Protein AF-A0A7J6VLX6-F1 (afdb_monomer_lite)

Sequence (209 aa):
MAMATNPASSNHYNLGILDSISDSTIEGILESWIGFCTTTESLLKGEDNLSVRFDFVSYVHILWESRLSSLVQDHFLKTLEETFEKHLARIFWCHFDPQGDGLLPKWNTYHDKEDWGQDALSEALEKICLEKQYQDKCLLLLVNALQSYRESMPKDKHNSDAEMASLMCRYRSMVCSVIMTILPRHFSVALFWITNSFQSIPTFSTISD

Structure (mmCIF, N/CA/C/O backbone):
data_AF-A0A7J6VLX6-F1
#
_entry.id   AF-A0A7J6VLX6-F1
#
loop_
_atom_site.group_PDB
_atom_site.id
_atom_site.type_symbol
_atom_site.label_atom_id
_atom_site.label_alt_id
_atom_site.label_comp_id
_atom_site.label_asym_id
_atom_site.label_entity_id
_atom_site.label_seq_id
_atom_site.pdbx_PDB_ins_code
_atom_site.Cartn_x
_atom_site.Cartn_y
_atom_site.Cartn_z
_atom_site.occupancy
_atom_site.B_iso_or_equiv
_atom_site.auth_seq_id
_atom_site.auth_comp_id
_atom_site.auth_asym_id
_atom_site.auth_atom_id
_atom_site.pdbx_PDB_model_num
ATOM 1 N N . MET A 1 1 ? 18.710 -17.653 58.271 1.00 40.19 1 MET A N 1
ATOM 2 C CA . MET A 1 1 ? 18.142 -18.673 57.367 1.00 40.19 1 MET A CA 1
ATOM 3 C C . MET A 1 1 ? 16.875 -18.072 56.784 1.00 40.19 1 MET A C 1
ATOM 5 O O . MET A 1 1 ? 15.890 -17.946 57.494 1.00 40.19 1 MET A O 1
ATOM 9 N N . ALA A 1 2 ? 16.982 -17.518 55.577 1.00 41.38 2 ALA A N 1
ATOM 10 C CA . ALA A 1 2 ? 15.925 -16.758 54.918 1.00 41.38 2 ALA A CA 1
ATOM 11 C C . ALA A 1 2 ? 15.078 -17.701 54.054 1.00 41.38 2 ALA A C 1
ATOM 13 O O . ALA A 1 2 ? 15.633 -18.452 53.257 1.00 41.38 2 ALA A O 1
ATOM 14 N N . MET A 1 3 ? 13.755 -17.648 54.201 1.00 39.72 3 MET A N 1
ATOM 15 C CA . MET A 1 3 ? 12.804 -18.221 53.249 1.00 39.72 3 MET A CA 1
ATOM 16 C C . MET A 1 3 ? 12.091 -17.050 52.577 1.00 39.72 3 MET A C 1
ATOM 18 O O . MET A 1 3 ? 11.157 -16.477 53.129 1.00 39.72 3 MET A O 1
ATOM 22 N N . ALA A 1 4 ? 12.598 -16.650 51.412 1.00 42.12 4 ALA A N 1
ATOM 23 C CA . ALA A 1 4 ? 11.899 -15.748 50.513 1.00 42.12 4 ALA A CA 1
ATOM 24 C C . ALA A 1 4 ? 10.897 -16.583 49.708 1.00 42.12 4 ALA A C 1
ATOM 26 O O . ALA A 1 4 ? 11.278 -17.452 48.924 1.00 42.12 4 ALA A O 1
ATOM 27 N N . THR A 1 5 ? 9.611 -16.357 49.945 1.00 52.97 5 THR A N 1
ATOM 28 C CA . THR A 1 5 ? 8.527 -16.885 49.123 1.00 52.97 5 THR A CA 1
ATOM 29 C C . THR A 1 5 ? 8.511 -16.132 47.794 1.00 52.97 5 THR A C 1
ATOM 31 O O . THR A 1 5 ? 8.256 -14.931 47.747 1.00 52.97 5 THR A O 1
ATOM 34 N N . ASN A 1 6 ? 8.809 -16.842 46.705 1.00 50.25 6 ASN A N 1
ATOM 35 C CA . ASN A 1 6 ? 8.621 -16.345 45.343 1.00 50.25 6 ASN A CA 1
ATOM 36 C C . ASN A 1 6 ? 7.136 -16.019 45.110 1.00 50.25 6 ASN A C 1
ATOM 38 O O . ASN A 1 6 ? 6.305 -16.915 45.287 1.00 50.25 6 ASN A O 1
ATOM 42 N N . PRO A 1 7 ? 6.769 -14.809 44.656 1.00 46.25 7 PRO A N 1
ATOM 43 C CA . PRO A 1 7 ? 5.466 -14.608 44.055 1.00 46.25 7 PRO A CA 1
ATOM 44 C C . PRO A 1 7 ? 5.465 -15.290 42.685 1.00 46.25 7 PRO A C 1
ATOM 46 O O . PRO A 1 7 ? 6.249 -14.960 41.794 1.00 46.25 7 PRO A O 1
ATOM 49 N N . ALA A 1 8 ? 4.594 -16.288 42.550 1.00 46.88 8 ALA A N 1
ATOM 50 C CA . ALA A 1 8 ? 4.274 -16.909 41.281 1.00 46.88 8 ALA A CA 1
ATOM 51 C C . ALA A 1 8 ? 3.867 -15.822 40.275 1.00 46.88 8 ALA A C 1
ATOM 53 O O . ALA A 1 8 ? 2.944 -15.046 40.517 1.00 46.88 8 ALA A O 1
ATOM 54 N N . SER A 1 9 ? 4.580 -15.781 39.153 1.00 47.06 9 SER A N 1
ATOM 55 C CA . SER A 1 9 ? 4.206 -15.026 37.962 1.00 47.06 9 SER A CA 1
ATOM 56 C C . SER A 1 9 ? 2.828 -15.501 37.489 1.00 47.06 9 SER A C 1
ATOM 58 O O . SER A 1 9 ? 2.698 -16.568 36.887 1.00 47.06 9 SER A O 1
ATOM 60 N N . SER A 1 10 ? 1.777 -14.747 37.815 1.00 47.47 10 SER A N 1
ATOM 61 C CA . SER A 1 10 ? 0.434 -14.990 37.298 1.00 47.47 10 SER A CA 1
ATOM 62 C C . SER A 1 10 ? 0.311 -14.343 35.919 1.00 47.47 10 SER A C 1
ATOM 64 O O . SER A 1 10 ? -0.030 -13.166 35.797 1.00 47.47 10 SER A O 1
ATOM 66 N N . ASN A 1 11 ? 0.562 -15.119 34.866 1.00 52.41 11 ASN A N 1
ATOM 67 C CA . ASN A 1 11 ? 0.096 -14.778 33.523 1.00 52.41 11 ASN A CA 1
ATOM 68 C C . ASN A 1 11 ? -1.438 -14.855 33.508 1.00 52.41 11 ASN A C 1
ATOM 70 O O . ASN A 1 11 ? -2.021 -15.907 33.262 1.00 52.41 11 ASN A O 1
ATOM 74 N N . HIS A 1 12 ? -2.105 -13.746 33.821 1.00 44.97 12 HIS A N 1
ATOM 75 C CA . HIS A 1 12 ? -3.544 -13.580 33.629 1.00 44.97 12 HIS A CA 1
ATOM 76 C C . HIS A 1 12 ? -3.795 -12.961 32.254 1.00 44.97 12 HIS A C 1
ATOM 78 O O . HIS A 1 12 ? -4.118 -11.782 32.128 1.00 44.97 12 HIS A O 1
ATOM 84 N N . TYR A 1 13 ? -3.666 -13.772 31.205 1.00 51.00 13 TYR A N 1
ATOM 85 C CA . TYR A 1 13 ? -4.408 -13.488 29.982 1.00 51.00 13 TYR A CA 1
ATOM 86 C C . TYR A 1 13 ? -5.873 -13.767 30.308 1.00 51.00 13 TYR A C 1
ATOM 88 O O . TYR A 1 13 ? -6.279 -14.914 30.482 1.00 51.00 13 TYR A O 1
ATOM 96 N N . ASN A 1 14 ? -6.633 -12.697 30.519 1.00 56.78 14 ASN A N 1
ATOM 97 C CA . ASN A 1 14 ? -8.022 -12.756 30.948 1.00 56.78 14 ASN A CA 1
ATOM 98 C C . ASN A 1 14 ? -8.891 -13.172 29.750 1.00 56.78 14 ASN A C 1
ATOM 100 O O . ASN A 1 14 ? -9.488 -12.339 29.072 1.00 56.78 14 ASN A O 1
ATOM 104 N N . LEU A 1 15 ? -8.902 -14.474 29.451 1.00 59.00 15 LEU A N 1
ATOM 105 C CA . LEU A 1 15 ? -9.655 -15.068 28.341 1.00 59.00 15 LEU A CA 1
ATOM 106 C C . LEU A 1 15 ? -11.169 -14.834 28.467 1.00 59.00 15 LEU A C 1
ATOM 108 O O . LEU A 1 15 ? -11.864 -14.901 27.464 1.00 59.00 15 LEU A O 1
ATOM 112 N N . GLY A 1 16 ? -11.668 -14.462 29.653 1.00 59.34 16 GLY A N 1
ATOM 113 C CA . GLY A 1 16 ? -13.059 -14.041 29.862 1.00 59.34 16 GLY A CA 1
ATOM 114 C C . GLY A 1 16 ? -13.465 -12.773 29.097 1.00 59.34 16 GLY A C 1
ATOM 115 O O . GLY A 1 16 ? -14.651 -12.500 28.967 1.00 59.34 16 GLY A O 1
ATOM 116 N N . ILE A 1 17 ? -12.512 -12.012 28.539 1.00 60.75 17 ILE A N 1
ATOM 117 C CA . ILE A 1 17 ? -12.825 -10.946 27.573 1.00 60.75 17 ILE A CA 1
ATOM 118 C C . ILE A 1 17 ? -13.429 -11.542 26.292 1.00 60.75 17 ILE A C 1
ATOM 120 O O . ILE A 1 17 ? -14.324 -10.932 25.715 1.00 60.75 17 ILE A O 1
ATOM 124 N N . LEU A 1 18 ? -13.001 -12.738 25.875 1.00 61.94 18 LEU A N 1
ATOM 125 C CA . LEU A 1 18 ? -13.542 -13.410 24.690 1.00 61.94 18 LEU A CA 1
ATOM 126 C C . LEU A 1 18 ? -14.996 -13.856 24.906 1.00 61.94 18 LEU A C 1
ATOM 128 O O . LEU A 1 18 ? -15.791 -13.736 23.984 1.00 61.94 18 LEU A O 1
ATOM 132 N N . ASP A 1 19 ? -15.366 -14.243 26.131 1.00 65.44 19 ASP A N 1
ATOM 133 C CA . ASP A 1 19 ? -16.757 -14.572 26.497 1.00 65.44 19 ASP A CA 1
ATOM 134 C C . ASP A 1 19 ? -17.691 -13.344 26.505 1.00 65.44 19 ASP A C 1
ATOM 136 O O . ASP A 1 19 ? -18.911 -13.491 26.517 1.00 65.44 19 ASP A O 1
ATOM 140 N N . SER A 1 20 ? -17.138 -12.123 26.507 1.00 67.81 20 SER A N 1
ATOM 141 C CA . SER A 1 20 ? -17.911 -10.869 26.463 1.00 67.81 20 SER A CA 1
ATOM 142 C C . SER A 1 20 ? -18.125 -10.320 25.051 1.00 67.81 20 SER A C 1
ATOM 144 O O . SER A 1 20 ? -18.894 -9.374 24.870 1.00 67.81 20 SER A O 1
ATOM 146 N N . ILE A 1 21 ? -17.451 -10.896 24.052 1.00 74.88 21 ILE A N 1
ATOM 147 C CA . ILE A 1 21 ? -17.597 -10.496 22.655 1.00 74.88 21 ILE A CA 1
ATOM 148 C C . ILE A 1 21 ? -18.858 -11.168 22.106 1.00 74.88 21 ILE A C 1
ATOM 150 O O . ILE A 1 21 ? -18.931 -12.389 22.011 1.00 74.88 21 ILE A O 1
ATOM 154 N N . SER A 1 22 ? -19.862 -10.367 21.746 1.00 81.50 22 SER A N 1
ATOM 155 C CA . SER A 1 22 ? -21.076 -10.878 21.107 1.00 81.50 22 SER A CA 1
ATOM 156 C C . SER A 1 22 ? -20.823 -11.239 19.642 1.00 81.50 22 SER A C 1
ATOM 158 O O . SER A 1 22 ? -20.043 -10.567 18.963 1.00 81.50 22 SER A O 1
ATOM 160 N N . ASP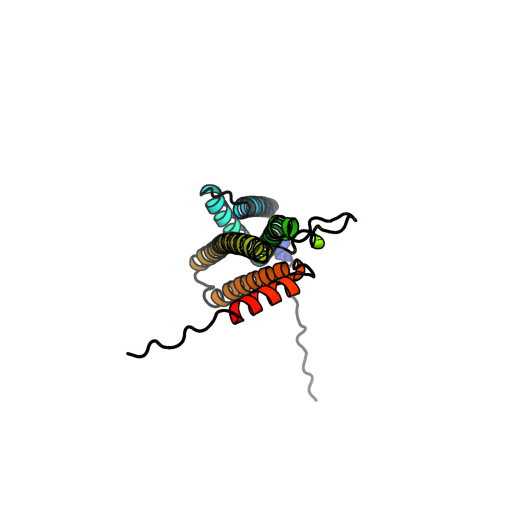 A 1 23 ? -21.564 -12.219 19.122 1.00 84.38 23 ASP A N 1
ATOM 161 C CA . ASP A 1 23 ? -21.522 -12.599 17.701 1.00 84.38 23 ASP A CA 1
ATOM 162 C C . ASP A 1 23 ? -21.765 -11.394 16.776 1.00 84.38 23 ASP A C 1
ATOM 164 O O . ASP A 1 23 ? -21.082 -11.227 15.770 1.00 84.38 23 ASP A O 1
ATOM 168 N N . SER A 1 24 ? -22.654 -10.477 17.174 1.00 83.62 24 SER A N 1
ATOM 169 C CA . SER A 1 24 ? -22.930 -9.237 16.436 1.00 83.62 24 SER A CA 1
ATOM 170 C C . SER A 1 24 ? -21.734 -8.277 16.373 1.00 83.62 24 SER A C 1
ATOM 172 O O . SER A 1 24 ? -21.590 -7.524 15.414 1.00 83.62 24 SER A O 1
ATOM 174 N N . THR A 1 25 ? -20.874 -8.279 17.396 1.00 84.06 25 THR A N 1
ATOM 175 C CA . THR A 1 25 ? -19.647 -7.469 17.412 1.00 84.06 25 THR A CA 1
ATOM 176 C C . THR A 1 25 ? -18.603 -8.088 16.487 1.00 84.06 25 THR A C 1
ATOM 178 O O . THR A 1 25 ? -17.918 -7.370 15.763 1.00 84.06 25 THR A O 1
ATOM 181 N N . ILE A 1 26 ? -18.509 -9.422 16.468 1.00 86.00 26 ILE A N 1
ATOM 182 C CA . ILE A 1 26 ? -17.620 -10.157 15.558 1.00 86.00 26 ILE A CA 1
ATOM 183 C C . ILE A 1 26 ? -18.023 -9.902 14.106 1.00 86.00 26 ILE A C 1
ATOM 185 O O . ILE A 1 26 ? -17.163 -9.592 13.284 1.00 86.00 26 ILE A O 1
ATOM 189 N N . GLU A 1 27 ? -19.316 -9.989 13.800 1.00 89.69 27 GLU A N 1
ATOM 190 C CA . GLU A 1 27 ? -19.851 -9.735 12.462 1.00 89.69 27 GLU A CA 1
ATOM 191 C C . GLU A 1 27 ? -19.532 -8.308 11.991 1.00 89.69 27 GLU A C 1
ATOM 193 O O . GLU A 1 27 ? -18.949 -8.136 10.923 1.00 89.69 27 GLU A O 1
ATOM 198 N N . GLY A 1 28 ? -19.762 -7.294 12.834 1.00 89.81 28 GLY A N 1
ATOM 199 C CA . GLY A 1 28 ? -19.423 -5.904 12.504 1.00 89.81 28 GLY A CA 1
ATOM 200 C C . GLY A 1 28 ? -17.921 -5.659 12.285 1.00 89.81 28 GLY A C 1
ATOM 201 O O . GLY A 1 28 ? -17.536 -4.889 11.400 1.00 89.81 28 GLY A O 1
ATOM 202 N N . ILE A 1 29 ? -17.051 -6.336 13.045 1.00 90.38 29 ILE A N 1
ATOM 203 C CA . ILE A 1 29 ? -15.593 -6.275 12.840 1.00 90.38 29 ILE A CA 1
ATOM 204 C C . ILE A 1 29 ? -15.205 -6.934 11.513 1.00 90.38 29 ILE A C 1
ATOM 206 O O . ILE A 1 29 ? -14.379 -6.385 10.784 1.00 90.38 29 ILE A O 1
ATOM 210 N N . LEU A 1 30 ? -15.794 -8.086 11.182 1.00 93.00 30 LEU A N 1
ATOM 211 C CA . LEU A 1 30 ? -15.532 -8.790 9.926 1.00 93.00 30 LEU A CA 1
ATOM 212 C C . LEU A 1 30 ? -15.989 -7.974 8.714 1.00 93.00 30 LEU A C 1
ATOM 214 O O . LEU A 1 30 ? -15.234 -7.851 7.751 1.00 93.00 30 LEU A O 1
ATOM 218 N N . GLU A 1 31 ? -17.176 -7.371 8.769 1.00 94.75 31 GLU A N 1
ATOM 219 C CA . GLU A 1 31 ? -17.662 -6.472 7.719 1.00 94.75 31 GLU A CA 1
ATOM 220 C C . GLU A 1 31 ? -16.735 -5.266 7.544 1.00 94.75 31 GLU A C 1
ATOM 222 O O . GLU A 1 31 ? -16.352 -4.931 6.422 1.00 94.75 31 GLU A O 1
ATOM 227 N N . SER A 1 32 ? -16.300 -4.663 8.653 1.00 94.31 32 SER A N 1
ATOM 228 C CA . SER A 1 32 ? -15.358 -3.539 8.629 1.00 94.31 32 SER A CA 1
ATOM 229 C C . SER A 1 32 ? -13.994 -3.942 8.072 1.00 94.31 32 SER A C 1
ATOM 231 O O . SER A 1 32 ? -13.371 -3.174 7.343 1.00 94.31 32 SER A O 1
ATOM 233 N N . TRP A 1 33 ? -13.533 -5.159 8.368 1.00 95.62 33 TRP A N 1
ATOM 234 C CA . TRP A 1 33 ? -12.301 -5.713 7.814 1.00 95.62 33 TRP A CA 1
ATOM 235 C C . TRP A 1 33 ? -12.398 -5.920 6.300 1.00 95.62 33 TRP A C 1
ATOM 237 O O . TRP A 1 3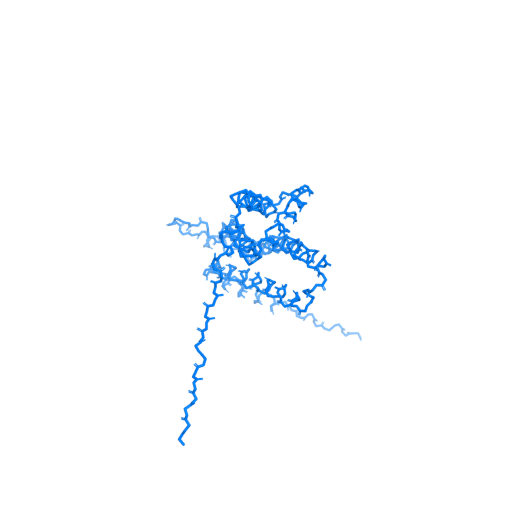3 ? -11.514 -5.496 5.559 1.00 95.62 33 TRP A O 1
ATOM 247 N N . ILE A 1 34 ? -13.493 -6.514 5.821 1.00 95.81 34 ILE A N 1
ATOM 248 C CA . ILE A 1 34 ? -13.741 -6.713 4.386 1.00 95.81 34 ILE A CA 1
ATOM 249 C C . ILE A 1 34 ? -13.837 -5.361 3.663 1.00 95.81 34 ILE A C 1
ATOM 251 O O . ILE A 1 34 ? -13.235 -5.180 2.597 1.00 95.81 34 ILE A O 1
ATOM 255 N N . GLY A 1 35 ? -14.545 -4.395 4.255 1.00 95.31 35 GLY A N 1
ATOM 256 C CA . GLY A 1 35 ? -14.643 -3.026 3.750 1.00 95.31 35 GLY A CA 1
ATOM 257 C C . GLY A 1 35 ? -13.280 -2.336 3.676 1.00 95.31 35 GLY A C 1
ATOM 258 O O . GLY A 1 35 ? -12.931 -1.743 2.651 1.00 95.31 35 GLY A O 1
ATOM 259 N N . PHE A 1 36 ? -12.455 -2.491 4.712 1.00 96.44 36 PHE A N 1
ATOM 260 C CA . PHE A 1 36 ? -11.083 -1.992 4.734 1.00 96.44 36 PHE A CA 1
ATOM 261 C C . PHE A 1 36 ? -10.212 -2.612 3.633 1.00 96.44 36 PHE A C 1
ATOM 263 O O . PHE A 1 36 ? -9.545 -1.877 2.905 1.00 96.44 36 PHE A O 1
ATOM 270 N N . CYS A 1 37 ? -10.231 -3.937 3.459 1.00 95.25 37 CYS A N 1
ATOM 271 C CA . CYS A 1 37 ? -9.471 -4.599 2.394 1.00 95.25 37 CYS A CA 1
ATOM 272 C C . CYS A 1 37 ? -9.886 -4.085 1.008 1.00 95.25 37 CYS A C 1
ATOM 274 O O . CYS A 1 37 ? -9.036 -3.719 0.198 1.00 95.25 37 CYS A O 1
ATOM 276 N N . THR A 1 38 ? -11.194 -3.982 0.762 1.00 94.69 38 THR A N 1
ATOM 277 C CA . THR A 1 38 ? -11.740 -3.533 -0.528 1.00 94.69 38 THR A CA 1
ATOM 278 C C . THR A 1 38 ? -11.343 -2.089 -0.835 1.00 94.69 38 THR A C 1
ATOM 280 O O . THR A 1 38 ? -10.845 -1.787 -1.918 1.00 94.69 38 THR A O 1
ATOM 283 N N . THR A 1 39 ? -11.511 -1.191 0.138 1.00 95.31 39 THR A N 1
ATOM 284 C CA . THR A 1 39 ? -11.147 0.225 -0.016 1.00 95.31 39 THR A CA 1
ATOM 285 C C . THR A 1 39 ? -9.636 0.425 -0.134 1.00 95.31 39 THR A C 1
ATOM 287 O O . THR A 1 39 ? -9.207 1.270 -0.915 1.00 95.31 39 THR A O 1
ATOM 290 N N . THR A 1 40 ? -8.822 -0.385 0.554 1.00 94.88 40 THR A N 1
ATOM 291 C CA . THR A 1 40 ? -7.356 -0.405 0.401 1.00 94.88 40 THR A CA 1
ATOM 292 C C . THR A 1 40 ? -6.953 -0.785 -1.020 1.00 94.88 40 THR A C 1
ATOM 294 O O . THR A 1 40 ? -6.125 -0.108 -1.627 1.00 94.88 40 THR A O 1
ATOM 297 N N . GLU A 1 41 ? -7.543 -1.843 -1.577 1.00 92.94 41 GLU A N 1
ATOM 298 C CA . GLU A 1 41 ? -7.262 -2.256 -2.951 1.00 92.94 41 GLU A CA 1
ATOM 299 C C . GLU A 1 41 ? -7.659 -1.190 -3.976 1.00 92.94 41 GLU A C 1
ATOM 301 O O . GLU A 1 41 ? -6.871 -0.892 -4.872 1.00 92.94 41 GLU A O 1
ATOM 306 N N . SER A 1 42 ? -8.860 -0.617 -3.859 1.00 92.31 42 SER A N 1
ATOM 307 C CA . SER A 1 42 ? -9.319 0.466 -4.739 1.00 92.31 42 SER A CA 1
ATOM 308 C C . SER A 1 42 ? -8.406 1.687 -4.648 1.00 92.31 42 SER A C 1
ATOM 310 O O . SER A 1 42 ? -7.973 2.215 -5.675 1.00 92.31 42 SER A O 1
ATOM 312 N N . LEU A 1 43 ? -8.043 2.087 -3.425 1.00 92.81 43 LEU A N 1
ATOM 313 C CA . LEU A 1 43 ? -7.130 3.198 -3.181 1.00 92.81 43 LEU A CA 1
ATOM 314 C C . LEU A 1 43 ? -5.776 2.953 -3.858 1.00 92.81 43 LEU A C 1
ATOM 316 O O . LEU A 1 43 ? -5.303 3.808 -4.591 1.00 92.81 43 LEU A O 1
ATOM 320 N N . LEU A 1 44 ? -5.167 1.779 -3.680 1.00 90.50 44 LEU A N 1
ATOM 321 C CA . LEU A 1 44 ? -3.856 1.482 -4.266 1.00 90.50 44 LEU A CA 1
ATOM 322 C C . LEU A 1 44 ? -3.893 1.294 -5.791 1.00 90.50 44 LEU A C 1
ATOM 324 O O . LEU A 1 44 ? -2.886 1.519 -6.454 1.00 90.50 44 LEU A O 1
ATOM 328 N N . LYS A 1 45 ? -5.044 0.934 -6.370 1.00 88.38 45 LYS A N 1
ATOM 329 C CA . LYS A 1 45 ? -5.235 0.836 -7.829 1.00 88.38 45 LYS A CA 1
ATOM 330 C C . LYS A 1 45 ? -5.400 2.192 -8.522 1.00 88.38 45 LYS A C 1
ATOM 332 O O . LYS A 1 45 ? -5.492 2.222 -9.749 1.00 88.38 45 LYS A O 1
ATOM 337 N N . GLY A 1 46 ? -5.434 3.302 -7.783 1.00 82.69 46 GLY A N 1
ATOM 338 C CA . GLY A 1 46 ? -5.624 4.624 -8.377 1.00 82.69 46 GLY A CA 1
ATOM 339 C C . GLY A 1 46 ? -7.081 5.075 -8.464 1.00 82.69 46 GLY A C 1
ATOM 340 O O . GLY A 1 46 ? -7.353 6.082 -9.118 1.00 82.69 46 GLY A O 1
ATOM 341 N N . GLU A 1 47 ? -8.030 4.365 -7.842 1.00 80.31 47 GLU A N 1
ATOM 342 C CA . GLU A 1 47 ? -9.442 4.763 -7.845 1.00 80.31 47 GLU A CA 1
ATOM 343 C C . GLU A 1 47 ? -9.652 5.940 -6.882 1.00 80.31 47 GLU A C 1
ATOM 345 O O . GLU A 1 47 ? -9.977 5.776 -5.706 1.00 80.31 47 GLU A O 1
ATOM 350 N N . ASP A 1 48 ? -9.442 7.159 -7.383 1.00 68.25 48 ASP A N 1
ATOM 351 C CA . ASP A 1 48 ? -9.475 8.383 -6.578 1.00 68.25 48 ASP A CA 1
ATOM 352 C C . ASP A 1 48 ? -10.89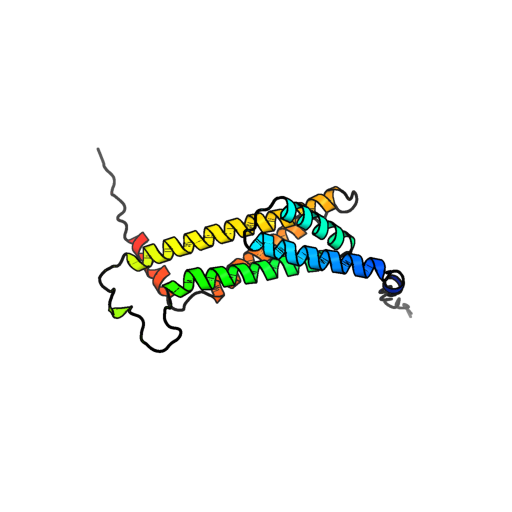4 8.921 -6.325 1.00 68.25 48 ASP A C 1
ATOM 354 O O . ASP A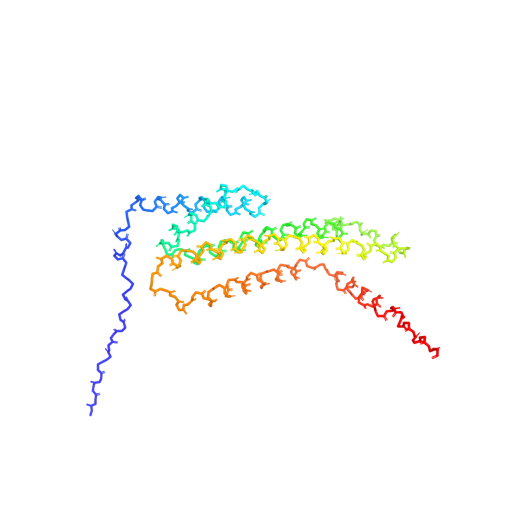 1 48 ? -11.232 10.066 -6.631 1.00 68.25 48 ASP A O 1
ATOM 358 N N . ASN A 1 49 ? -11.756 8.079 -5.763 1.00 83.69 49 ASN A N 1
ATOM 359 C CA . ASN A 1 49 ? -13.091 8.487 -5.350 1.00 83.69 49 ASN A CA 1
ATOM 360 C C . ASN A 1 49 ? -13.057 8.987 -3.904 1.00 83.69 49 ASN A C 1
ATOM 362 O O . ASN A 1 49 ? -12.638 8.273 -2.993 1.00 83.69 49 ASN A O 1
ATOM 366 N N . LEU A 1 50 ? -13.575 10.196 -3.663 1.00 83.81 50 LEU A N 1
ATOM 367 C CA . LEU A 1 50 ? -13.667 10.759 -2.310 1.00 83.81 50 LEU A CA 1
ATOM 368 C C . LEU A 1 50 ? -14.418 9.829 -1.344 1.00 83.81 50 LEU A C 1
ATOM 370 O O . LEU A 1 50 ? -13.997 9.701 -0.199 1.00 83.81 50 LEU A O 1
ATOM 374 N N . SER A 1 51 ? -15.465 9.136 -1.814 1.00 87.44 51 SER A N 1
ATOM 375 C CA . SER A 1 51 ? -16.193 8.134 -1.016 1.00 87.44 51 SER A CA 1
ATOM 376 C C . SER A 1 51 ? -15.266 7.036 -0.506 1.00 87.44 51 SER A C 1
ATOM 378 O O . SER A 1 51 ? -15.231 6.793 0.690 1.00 87.44 51 SER A O 1
ATOM 380 N N . VAL A 1 52 ? -14.432 6.461 -1.383 1.00 88.00 52 VAL A N 1
ATOM 381 C CA . VAL A 1 52 ? -13.493 5.383 -1.025 1.00 88.00 52 VAL A CA 1
ATOM 382 C C . VAL A 1 52 ? -12.546 5.836 0.082 1.00 88.00 52 VAL A C 1
ATOM 384 O O . VAL A 1 52 ? -12.265 5.071 0.999 1.00 88.00 52 VAL A O 1
ATOM 387 N N . ARG A 1 53 ? -12.088 7.094 0.041 1.00 89.69 53 ARG A N 1
ATOM 388 C CA . ARG A 1 53 ? -11.229 7.659 1.090 1.00 89.69 53 ARG A CA 1
ATOM 389 C C . ARG A 1 53 ? -11.969 7.836 2.418 1.00 89.69 53 ARG A C 1
ATOM 391 O O . ARG A 1 53 ? -11.384 7.554 3.459 1.00 89.69 53 ARG A O 1
ATOM 398 N N . PHE A 1 54 ? -13.219 8.305 2.400 1.00 91.06 54 PHE A N 1
ATOM 399 C CA . PHE A 1 54 ? -14.024 8.436 3.620 1.00 91.06 54 PHE A CA 1
ATOM 400 C C . PHE A 1 54 ? -14.332 7.070 4.235 1.00 91.06 54 PHE A C 1
ATOM 402 O O . PHE A 1 54 ? -14.090 6.880 5.424 1.00 91.06 54 PHE A O 1
ATOM 409 N N . ASP A 1 55 ? -14.769 6.114 3.415 1.00 93.19 55 ASP A N 1
ATOM 410 C CA . ASP A 1 55 ? -15.071 4.747 3.838 1.00 93.19 55 ASP A CA 1
ATOM 411 C C . ASP A 1 55 ? -13.817 4.073 4.417 1.00 93.19 55 ASP A C 1
ATOM 413 O O . ASP A 1 55 ? -13.859 3.512 5.511 1.00 93.19 55 ASP A O 1
ATOM 417 N N . PHE A 1 56 ? -12.666 4.222 3.749 1.00 93.75 56 PHE A N 1
ATOM 418 C CA . PHE A 1 56 ? -11.369 3.752 4.242 1.00 93.75 56 PHE A CA 1
ATOM 419 C C . PHE A 1 56 ? -11.056 4.287 5.645 1.00 93.75 56 PHE A C 1
ATOM 421 O O . PHE A 1 56 ? -10.739 3.512 6.548 1.00 93.75 56 PHE A O 1
ATOM 428 N N . VAL A 1 57 ? -11.167 5.604 5.847 1.00 93.00 57 VAL A N 1
ATOM 429 C CA . VAL A 1 57 ? -10.912 6.244 7.146 1.00 93.00 57 VAL A CA 1
ATOM 430 C C . VAL A 1 57 ? -11.869 5.691 8.208 1.00 93.00 57 VAL A C 1
ATOM 432 O O . VAL A 1 57 ? -11.422 5.300 9.286 1.00 93.00 57 VAL A O 1
ATOM 435 N N . SER A 1 58 ? -13.163 5.585 7.898 1.00 93.19 58 SER A N 1
ATOM 436 C CA . SER A 1 58 ? -14.171 5.021 8.803 1.00 93.19 58 SER A CA 1
ATOM 437 C C . SER A 1 58 ? -13.855 3.583 9.220 1.00 93.19 58 SER A C 1
ATOM 439 O O . SER A 1 58 ? -13.889 3.280 10.413 1.00 93.19 58 SER A O 1
ATOM 441 N N . TYR A 1 59 ? -13.484 2.705 8.283 1.00 94.38 59 TYR A N 1
ATOM 442 C CA . TYR A 1 59 ? -13.124 1.325 8.619 1.00 94.38 59 TYR A CA 1
ATOM 443 C C . TYR A 1 59 ? -11.849 1.240 9.457 1.00 94.38 59 TYR A C 1
ATOM 445 O O . TYR A 1 59 ? -11.788 0.461 10.409 1.00 94.38 59 TYR A O 1
ATOM 453 N N . VAL A 1 60 ? -10.848 2.071 9.157 1.00 92.81 60 VAL A N 1
ATOM 454 C CA . VAL A 1 60 ? -9.622 2.158 9.957 1.00 92.81 60 VAL A CA 1
ATOM 455 C C . VAL A 1 60 ? -9.941 2.534 11.407 1.00 92.81 60 VAL A C 1
ATOM 457 O O . VAL A 1 60 ? -9.399 1.909 12.317 1.00 92.81 60 VAL A O 1
ATOM 460 N N . HIS A 1 61 ? -10.848 3.487 11.642 1.00 91.19 61 HIS A N 1
ATOM 461 C CA . HIS A 1 61 ? -11.289 3.850 12.993 1.00 91.19 61 HIS A CA 1
ATOM 462 C C . HIS A 1 61 ? -11.941 2.675 13.734 1.00 91.19 61 HIS A C 1
ATOM 464 O O . HIS A 1 61 ? -11.536 2.369 14.856 1.00 91.19 61 HIS A O 1
ATOM 470 N N . ILE A 1 62 ? -12.885 1.973 13.098 1.00 90.50 62 ILE A N 1
ATOM 471 C CA . ILE A 1 62 ? -13.598 0.832 13.705 1.00 90.50 62 ILE A CA 1
ATOM 472 C C . ILE A 1 62 ? -12.627 -0.307 14.063 1.00 90.50 62 ILE A C 1
ATOM 474 O O . ILE A 1 62 ? -12.677 -0.889 15.153 1.00 90.50 62 ILE A O 1
ATOM 478 N N . LEU A 1 63 ? -11.696 -0.624 13.161 1.00 90.44 63 LEU A N 1
ATOM 479 C CA . LEU A 1 63 ? -10.693 -1.669 13.384 1.00 90.44 63 LEU A CA 1
ATOM 480 C C . LEU A 1 63 ? -9.685 -1.265 14.464 1.00 90.44 63 LEU A C 1
ATOM 482 O O . LEU A 1 63 ? -9.217 -2.106 15.237 1.00 90.44 63 LEU A O 1
ATOM 486 N N . TRP A 1 64 ? -9.378 0.025 14.562 1.00 86.56 64 TRP A N 1
ATOM 487 C CA . TRP A 1 64 ? -8.527 0.548 15.618 1.00 86.56 64 TRP A CA 1
ATOM 488 C C . TRP A 1 64 ? -9.196 0.478 16.995 1.00 86.56 64 TRP A C 1
ATOM 490 O O . TRP A 1 64 ? -8.559 0.033 17.953 1.00 86.56 64 TRP A O 1
ATOM 500 N N . GLU A 1 65 ? -10.474 0.856 17.101 1.00 85.88 65 GLU A N 1
ATOM 501 C CA . GLU A 1 65 ? -11.299 0.673 18.310 1.00 85.88 65 GLU A CA 1
ATOM 502 C C . GLU A 1 65 ? -11.287 -0.784 18.780 1.00 85.88 65 GLU A C 1
ATOM 504 O O . GLU A 1 65 ? -11.144 -1.074 19.971 1.00 85.88 65 GLU A O 1
ATOM 509 N N . SER A 1 66 ? -11.315 -1.703 17.816 1.00 84.44 66 SER A N 1
ATOM 510 C CA . SER A 1 66 ? -11.273 -3.151 18.025 1.00 84.44 66 SER A CA 1
ATOM 511 C C . SER A 1 66 ? -9.874 -3.700 18.349 1.00 84.44 66 SER A C 1
ATOM 513 O O . SER A 1 66 ? -9.695 -4.912 18.450 1.00 84.44 66 SER A O 1
ATOM 515 N N . ARG A 1 67 ? -8.869 -2.830 18.542 1.00 84.62 67 ARG A N 1
ATOM 516 C CA . ARG A 1 67 ? -7.460 -3.170 18.831 1.00 84.62 67 ARG A CA 1
ATOM 517 C C . ARG A 1 67 ? -6.750 -3.962 17.726 1.00 84.62 67 ARG A C 1
ATOM 519 O O . ARG A 1 67 ? -5.776 -4.659 18.000 1.00 84.62 67 ARG A O 1
ATOM 526 N N . LEU A 1 68 ? -7.185 -3.816 16.475 1.00 87.50 68 LEU A N 1
ATOM 527 C CA . LEU A 1 68 ? -6.595 -4.469 15.297 1.00 87.50 68 LEU A CA 1
ATOM 528 C C . LEU A 1 68 ? -5.628 -3.550 14.529 1.00 87.50 68 LEU A C 1
ATOM 530 O O . LEU A 1 68 ? -5.384 -3.736 13.339 1.00 87.50 68 LEU A O 1
ATOM 534 N N . SER A 1 69 ? -5.050 -2.554 15.201 1.00 86.38 69 SER A N 1
ATOM 535 C CA . SER A 1 69 ? -4.185 -1.534 14.593 1.00 86.38 69 SER A CA 1
ATOM 536 C C . SER A 1 69 ? -2.957 -2.099 13.876 1.00 86.38 69 SER A C 1
ATOM 538 O O . SER A 1 69 ? -2.642 -1.671 12.766 1.00 86.38 69 SER A O 1
ATOM 540 N N . SER A 1 70 ? -2.266 -3.065 14.484 1.00 88.94 70 SER A N 1
ATOM 541 C CA . SER A 1 70 ? -1.104 -3.716 13.871 1.00 88.94 70 SER A CA 1
ATOM 542 C C . SER A 1 70 ? -1.497 -4.496 12.621 1.00 88.94 70 SER A C 1
ATOM 544 O O . SER A 1 70 ? -0.817 -4.402 11.607 1.00 88.94 70 SER A O 1
ATOM 546 N N . LEU A 1 71 ? -2.636 -5.193 12.661 1.00 92.56 71 LEU A N 1
ATOM 547 C CA . LEU A 1 71 ? -3.158 -5.954 11.530 1.00 92.56 71 LEU A CA 1
ATOM 548 C C . LEU A 1 71 ? -3.513 -5.041 10.346 1.00 92.56 71 LEU A C 1
ATOM 550 O O . LEU A 1 71 ? -3.172 -5.359 9.209 1.00 92.56 71 LEU A O 1
ATOM 554 N N . VAL A 1 72 ? -4.143 -3.892 10.614 1.00 93.00 72 VAL A N 1
ATOM 555 C CA . VAL A 1 72 ? -4.434 -2.854 9.609 1.00 93.00 72 VAL A CA 1
ATOM 556 C C . VAL A 1 72 ? -3.146 -2.371 8.941 1.00 93.00 72 VAL A C 1
ATOM 558 O O . VAL A 1 72 ? -3.061 -2.349 7.714 1.00 93.00 72 VAL A O 1
ATOM 561 N N . GLN A 1 73 ? -2.127 -2.027 9.734 1.00 92.81 73 GLN A N 1
ATOM 562 C CA . GLN A 1 73 ? -0.835 -1.565 9.217 1.00 92.81 73 GLN A CA 1
ATOM 563 C C . GLN A 1 73 ? -0.123 -2.646 8.396 1.00 92.81 73 GLN A C 1
ATOM 565 O O . GLN A 1 73 ? 0.375 -2.366 7.308 1.00 92.81 73 GLN A O 1
ATOM 570 N N . ASP A 1 74 ? -0.083 -3.878 8.904 1.00 94.06 74 ASP A N 1
ATOM 571 C CA . ASP A 1 74 ? 0.593 -5.002 8.259 1.00 94.06 74 ASP A CA 1
ATOM 572 C C . ASP A 1 74 ? -0.067 -5.362 6.929 1.00 94.06 74 ASP A C 1
ATOM 574 O O . ASP A 1 74 ? 0.624 -5.538 5.926 1.00 94.06 74 ASP A O 1
ATOM 578 N N . HIS A 1 75 ? -1.400 -5.425 6.902 1.00 94.38 75 HIS A N 1
ATOM 579 C CA . HIS A 1 75 ? -2.138 -5.689 5.675 1.00 94.38 75 HIS A CA 1
ATOM 580 C C . HIS A 1 75 ? -1.950 -4.566 4.660 1.00 94.38 75 HIS A C 1
ATOM 582 O O . HIS A 1 75 ? -1.638 -4.848 3.508 1.00 94.38 75 HIS A O 1
ATOM 588 N N . PHE A 1 76 ? -2.069 -3.305 5.082 1.00 95.25 76 PHE A N 1
ATOM 589 C CA . PHE A 1 76 ? -1.873 -2.171 4.186 1.00 95.25 76 PHE A CA 1
ATOM 590 C C . PHE A 1 76 ? -0.483 -2.190 3.544 1.00 95.25 76 PHE A C 1
ATOM 592 O O . PHE A 1 76 ? -0.366 -2.076 2.326 1.00 95.25 76 PHE A O 1
ATOM 599 N N . LEU A 1 77 ? 0.571 -2.388 4.346 1.00 94.50 77 LEU A N 1
ATOM 600 C CA . LEU A 1 77 ? 1.941 -2.475 3.839 1.00 94.50 77 LEU A CA 1
ATOM 601 C C . LEU A 1 77 ? 2.134 -3.654 2.886 1.00 94.50 77 LEU A C 1
ATOM 603 O O . LEU A 1 77 ? 2.795 -3.487 1.867 1.00 94.50 77 LEU A O 1
ATOM 607 N N . LYS A 1 78 ? 1.551 -4.816 3.193 1.00 94.44 78 LYS A N 1
ATOM 608 C CA . LYS A 1 78 ? 1.630 -5.995 2.328 1.00 94.44 78 LYS A CA 1
ATOM 609 C C . LYS A 1 78 ? 0.940 -5.757 0.985 1.00 94.44 78 LYS A C 1
ATOM 611 O O . LYS A 1 78 ? 1.514 -6.043 -0.058 1.00 94.44 78 LYS A O 1
ATOM 616 N N . THR A 1 79 ? -0.271 -5.207 0.986 1.00 94.12 79 THR A N 1
ATOM 617 C CA . THR A 1 79 ? -0.997 -4.909 -0.258 1.00 94.12 79 THR A CA 1
ATOM 618 C C . THR A 1 79 ? -0.255 -3.859 -1.086 1.00 94.12 79 THR A C 1
ATOM 620 O O . THR A 1 79 ? -0.214 -3.941 -2.315 1.00 94.12 79 THR A O 1
ATOM 623 N N . LEU A 1 80 ? 0.381 -2.894 -0.420 1.00 93.38 80 LEU A N 1
ATOM 624 C CA . LEU A 1 80 ? 1.213 -1.881 -1.056 1.00 93.38 80 LEU A CA 1
ATOM 625 C C . LEU A 1 80 ? 2.473 -2.502 -1.679 1.00 93.38 80 LEU A C 1
ATOM 627 O O . LEU A 1 80 ? 2.760 -2.224 -2.839 1.00 93.38 80 LEU A O 1
ATOM 631 N N . GLU A 1 81 ? 3.164 -3.391 -0.962 1.00 92.62 81 GLU A N 1
ATOM 632 C CA . GLU A 1 81 ? 4.301 -4.172 -1.469 1.00 92.62 81 GLU A CA 1
ATOM 633 C C . GLU A 1 81 ? 3.929 -4.961 -2.725 1.00 92.62 81 GLU A C 1
ATOM 635 O O . GLU A 1 81 ? 4.560 -4.796 -3.767 1.00 92.62 81 GLU A O 1
ATOM 640 N N . GLU A 1 82 ? 2.848 -5.743 -2.664 1.00 92.06 82 GLU A N 1
ATOM 641 C CA . GLU A 1 82 ? 2.370 -6.536 -3.799 1.00 92.06 82 GLU A CA 1
ATOM 642 C C . GLU A 1 82 ? 1.985 -5.658 -4.999 1.00 92.06 82 GLU A C 1
ATOM 644 O O . GLU A 1 82 ? 2.194 -6.041 -6.152 1.00 92.06 82 GLU A O 1
ATOM 649 N N . THR A 1 83 ? 1.397 -4.486 -4.749 1.00 90.25 83 THR A N 1
ATOM 650 C CA . THR A 1 83 ? 1.019 -3.537 -5.806 1.00 90.25 83 THR A CA 1
ATOM 651 C C . THR A 1 83 ? 2.258 -2.921 -6.445 1.00 90.25 83 THR A C 1
ATOM 653 O O . THR A 1 83 ? 2.370 -2.900 -7.673 1.00 90.25 83 THR A O 1
ATOM 656 N N . PHE A 1 84 ? 3.213 -2.485 -5.622 1.00 88.12 84 PHE A N 1
ATOM 657 C CA . PHE A 1 84 ? 4.478 -1.916 -6.067 1.00 88.12 84 PHE A CA 1
ATOM 658 C C . PHE A 1 84 ? 5.280 -2.929 -6.888 1.00 88.12 84 PHE A C 1
ATOM 660 O O . PHE A 1 84 ? 5.691 -2.623 -8.004 1.00 88.12 84 PHE A O 1
ATOM 667 N N . GLU A 1 85 ? 5.429 -4.163 -6.401 1.00 87.75 85 GLU A N 1
ATOM 668 C CA . GLU A 1 85 ? 6.132 -5.239 -7.100 1.00 87.75 85 GLU A CA 1
ATOM 669 C C . GLU A 1 85 ? 5.484 -5.566 -8.453 1.00 87.75 85 GLU A C 1
ATOM 671 O O . GLU A 1 85 ? 6.180 -5.620 -9.467 1.00 87.75 85 GLU A O 1
ATOM 676 N N . LYS A 1 86 ? 4.153 -5.719 -8.513 1.00 84.50 86 LYS A N 1
ATOM 677 C CA . LYS A 1 86 ? 3.432 -5.976 -9.776 1.00 84.50 86 LYS A CA 1
ATOM 678 C C . LYS A 1 86 ? 3.637 -4.850 -10.787 1.00 84.50 86 LYS A C 1
ATOM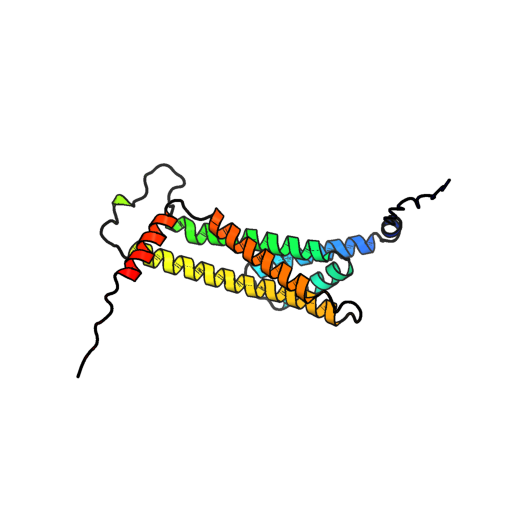 680 O O . LYS A 1 86 ? 3.826 -5.113 -11.977 1.00 84.50 86 LYS A O 1
ATOM 685 N N . HIS A 1 87 ? 3.589 -3.602 -10.325 1.00 80.38 87 HIS A N 1
ATOM 686 C CA . HIS A 1 87 ? 3.777 -2.433 -11.176 1.00 80.38 87 HIS A CA 1
ATOM 687 C C . HIS A 1 87 ? 5.213 -2.363 -11.708 1.00 80.38 87 HIS A C 1
ATOM 689 O O . HIS A 1 87 ? 5.434 -2.202 -12.909 1.00 80.38 87 HIS A O 1
ATOM 695 N N . LEU A 1 88 ? 6.189 -2.583 -10.829 1.00 76.81 88 LEU A N 1
ATOM 696 C CA . LEU A 1 88 ? 7.602 -2.635 -11.167 1.00 76.81 88 LEU A CA 1
ATOM 697 C C . LEU A 1 88 ? 7.938 -3.760 -12.145 1.00 76.81 88 LEU A C 1
ATOM 699 O O . LEU A 1 88 ? 8.604 -3.515 -13.148 1.00 76.81 88 LEU A O 1
ATOM 703 N N . ALA A 1 89 ? 7.450 -4.974 -11.893 1.00 69.94 89 ALA A N 1
ATOM 704 C CA . ALA A 1 89 ? 7.671 -6.117 -12.768 1.00 69.94 89 ALA A CA 1
ATOM 705 C C . ALA A 1 89 ? 7.150 -5.848 -14.188 1.00 69.94 89 ALA A C 1
ATOM 707 O O . ALA A 1 89 ? 7.815 -6.182 -15.168 1.00 69.94 89 ALA A O 1
ATOM 708 N N . ARG A 1 90 ? 5.993 -5.183 -14.301 1.00 68.19 90 ARG A N 1
ATOM 709 C CA . ARG A 1 90 ? 5.386 -4.808 -15.583 1.00 68.19 90 ARG A CA 1
ATOM 710 C C . ARG A 1 90 ? 6.141 -3.687 -16.302 1.00 68.19 90 ARG A C 1
ATOM 712 O O . ARG A 1 90 ? 6.255 -3.733 -17.523 1.00 68.19 90 ARG A O 1
ATOM 719 N N .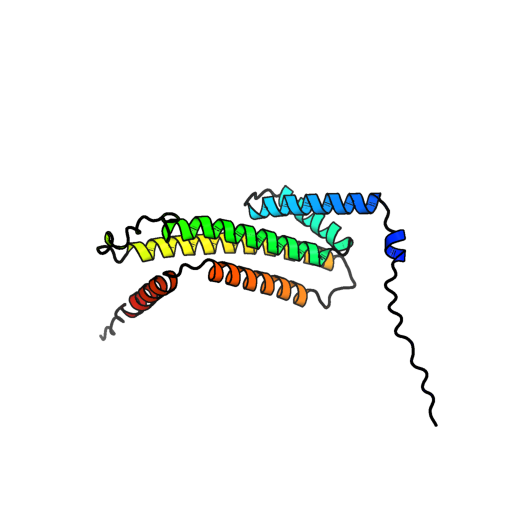 ILE A 1 91 ? 6.588 -2.662 -15.579 1.00 67.62 91 ILE A N 1
ATOM 720 C CA . ILE A 1 91 ? 7.177 -1.459 -16.185 1.00 67.62 91 ILE A CA 1
ATOM 721 C C . ILE A 1 91 ? 8.659 -1.625 -16.461 1.00 67.62 91 ILE A C 1
ATOM 723 O O . ILE A 1 91 ? 9.117 -1.240 -17.525 1.00 67.62 91 ILE A O 1
ATOM 727 N N . PHE A 1 92 ? 9.419 -2.168 -15.519 1.00 65.31 92 PHE A N 1
ATOM 728 C CA . PHE A 1 92 ? 10.869 -2.203 -15.633 1.00 65.31 92 PHE A CA 1
ATOM 729 C C . PHE A 1 92 ? 11.344 -3.420 -16.429 1.00 65.31 92 PHE A C 1
ATOM 731 O O . PHE A 1 92 ? 12.117 -3.278 -17.375 1.00 65.31 92 PHE A O 1
ATOM 738 N N . TRP A 1 93 ? 10.867 -4.628 -16.116 1.00 63.12 93 TRP A N 1
ATOM 739 C CA . TRP A 1 93 ? 11.497 -5.839 -16.663 1.00 63.12 93 TRP A CA 1
ATOM 740 C C . TRP A 1 93 ? 11.083 -6.206 -18.070 1.00 63.12 93 TRP A C 1
ATOM 742 O O . TRP A 1 93 ? 11.919 -6.727 -18.799 1.00 63.12 93 TRP A O 1
ATOM 752 N N . CYS A 1 94 ? 9.892 -5.817 -18.524 1.00 61.47 94 CYS A N 1
ATOM 753 C CA . CYS A 1 94 ? 9.528 -6.001 -19.928 1.00 61.47 94 CYS A CA 1
ATOM 754 C C . CYS A 1 94 ? 10.489 -5.285 -20.903 1.00 61.47 94 CYS A C 1
ATOM 756 O O . CYS A 1 94 ? 10.601 -5.710 -22.051 1.00 61.47 94 CYS A O 1
ATOM 758 N N . HIS A 1 95 ? 11.193 -4.230 -20.466 1.00 57.69 95 HIS A N 1
ATOM 759 C CA . HIS A 1 95 ? 12.153 -3.497 -21.301 1.00 57.69 95 HIS A CA 1
ATOM 760 C C . HIS A 1 95 ? 13.592 -4.033 -21.214 1.00 57.69 95 HIS A C 1
ATOM 762 O O . HIS A 1 95 ? 14.322 -3.947 -22.201 1.00 57.69 95 HIS A O 1
ATOM 768 N N . PHE A 1 96 ? 14.000 -4.603 -20.073 1.00 58.16 96 PHE A N 1
ATOM 769 C CA . PHE A 1 96 ? 15.370 -5.099 -19.851 1.00 58.16 96 PHE A CA 1
ATOM 770 C C . PHE A 1 96 ? 15.525 -6.620 -19.993 1.00 58.16 96 PHE A C 1
ATOM 772 O O . PHE A 1 96 ? 16.648 -7.092 -20.168 1.00 58.16 96 PHE A O 1
ATOM 779 N N . ASP A 1 97 ? 14.429 -7.381 -19.954 1.00 55.91 97 ASP A N 1
ATOM 780 C CA . ASP A 1 97 ? 14.411 -8.823 -20.197 1.00 55.91 97 ASP A CA 1
ATOM 781 C C . ASP A 1 97 ? 13.200 -9.227 -21.062 1.00 55.91 97 ASP A C 1
ATOM 783 O O . ASP A 1 97 ? 12.148 -9.621 -20.554 1.00 55.91 97 ASP A O 1
ATOM 787 N N . PRO A 1 98 ? 13.313 -9.144 -22.401 1.00 51.22 98 PRO A N 1
ATOM 788 C CA . PRO A 1 98 ? 12.269 -9.621 -23.307 1.00 51.22 98 PRO A CA 1
ATOM 789 C C . PRO A 1 98 ? 12.121 -11.152 -23.326 1.00 51.22 98 PRO A C 1
ATOM 791 O O . PRO A 1 98 ? 11.323 -11.660 -24.115 1.00 51.22 98 PRO A O 1
ATOM 794 N N . GLN A 1 99 ? 12.928 -11.907 -22.567 1.00 45.72 99 GLN A N 1
ATOM 795 C CA . GLN A 1 99 ? 13.147 -13.332 -22.802 1.00 45.72 99 GLN A CA 1
ATOM 796 C C . GLN A 1 99 ? 12.985 -14.200 -21.561 1.00 45.72 99 GLN A C 1
ATOM 798 O O . GLN A 1 99 ? 13.924 -14.807 -21.056 1.00 45.72 99 GLN A O 1
ATOM 803 N N . GLY A 1 100 ? 11.722 -14.432 -21.219 1.00 45.06 100 GLY A N 1
ATOM 804 C CA . GLY A 1 100 ? 11.313 -15.659 -20.537 1.00 45.06 100 GLY A CA 1
ATOM 805 C C . GLY A 1 100 ? 11.396 -16.930 -21.403 1.00 45.06 100 GLY A C 1
ATOM 806 O O . GLY A 1 100 ? 10.912 -17.965 -20.960 1.00 45.06 100 GLY A O 1
ATOM 807 N N . ASP A 1 101 ? 11.971 -16.890 -22.613 1.00 38.59 101 ASP A N 1
ATOM 808 C CA . ASP A 1 101 ? 12.199 -18.093 -23.424 1.00 38.59 101 ASP A CA 1
ATOM 809 C C . ASP A 1 101 ? 13.389 -17.926 -24.393 1.00 38.59 101 ASP A C 1
ATOM 811 O O . ASP A 1 101 ? 13.310 -17.228 -25.404 1.00 38.59 101 ASP A O 1
ATOM 815 N N . GLY A 1 102 ? 14.523 -18.531 -24.030 1.00 39.47 102 GLY A N 1
ATOM 816 C CA . GLY A 1 102 ? 15.438 -19.273 -24.911 1.00 39.47 102 GLY A CA 1
ATOM 817 C C . GLY A 1 102 ? 16.026 -18.677 -26.200 1.00 39.47 102 GLY A C 1
ATOM 818 O O . GLY A 1 102 ? 16.737 -19.410 -26.886 1.00 39.47 102 GLY A O 1
ATOM 819 N N . LEU A 1 103 ? 15.799 -17.418 -26.574 1.00 38.69 103 LEU A N 1
ATOM 820 C CA . LEU A 1 103 ? 16.172 -16.916 -27.905 1.00 38.69 103 LEU A CA 1
ATOM 821 C C . LEU A 1 103 ? 17.050 -15.668 -27.898 1.00 38.69 103 LEU A C 1
ATOM 823 O O . LEU A 1 103 ? 16.735 -14.748 -28.631 1.00 38.69 103 LEU A O 1
ATOM 827 N N . LEU A 1 104 ? 18.147 -15.637 -27.130 1.00 39.47 104 LEU A N 1
ATOM 828 C CA . LEU A 1 104 ? 19.194 -14.590 -27.133 1.00 39.47 104 LEU A CA 1
ATOM 829 C C . LEU A 1 104 ? 18.698 -13.141 -27.384 1.00 39.47 104 LEU A C 1
ATOM 831 O O . LEU A 1 104 ? 18.434 -12.764 -28.532 1.00 39.47 104 LEU A O 1
ATOM 835 N N . PRO A 1 105 ? 18.637 -12.267 -26.361 1.00 39.94 105 PRO A N 1
ATOM 836 C CA . PRO A 1 105 ? 18.179 -10.902 -26.559 1.00 39.94 105 PRO A CA 1
ATOM 837 C C . PRO A 1 105 ? 19.027 -10.208 -27.623 1.00 39.94 105 PRO A C 1
ATOM 839 O O . PRO A 1 105 ? 20.249 -10.364 -27.670 1.00 39.94 105 PRO A O 1
ATOM 842 N N . LYS A 1 106 ? 18.364 -9.388 -28.439 1.00 42.72 106 LYS A N 1
ATOM 843 C CA . LYS A 1 106 ? 18.905 -8.418 -29.405 1.00 42.72 106 LYS A CA 1
ATOM 844 C C . LYS A 1 106 ? 19.905 -7.399 -28.805 1.00 42.72 106 LYS A C 1
ATOM 846 O O . LYS A 1 106 ? 20.074 -6.323 -29.364 1.00 42.72 106 LYS A O 1
ATOM 851 N N . TRP A 1 107 ? 20.606 -7.711 -27.717 1.00 42.66 107 TRP A N 1
ATOM 852 C CA . TRP A 1 107 ? 21.732 -6.936 -27.200 1.00 42.66 107 TRP A CA 1
ATOM 853 C C . TRP A 1 107 ? 22.814 -6.738 -28.273 1.00 42.66 107 TRP A C 1
ATOM 855 O O . TRP A 1 107 ? 23.364 -5.653 -28.417 1.00 42.66 107 TRP A O 1
ATOM 865 N N . ASN A 1 108 ? 23.050 -7.754 -29.112 1.00 39.06 108 ASN A N 1
ATOM 866 C CA . ASN A 1 108 ? 24.089 -7.703 -30.146 1.00 39.06 108 ASN A CA 1
ATOM 867 C C . ASN A 1 108 ? 23.735 -6.887 -31.401 1.00 39.06 108 ASN A C 1
ATOM 869 O O . ASN A 1 108 ? 24.604 -6.686 -32.242 1.00 39.06 108 ASN A O 1
ATOM 873 N N . THR A 1 109 ? 22.494 -6.419 -31.562 1.00 41.12 109 THR A N 1
ATOM 874 C CA . THR A 1 109 ? 22.075 -5.667 -32.768 1.00 41.12 109 THR A CA 1
ATOM 875 C C . THR A 1 109 ? 21.861 -4.173 -32.539 1.00 41.12 109 THR A C 1
ATOM 877 O O . THR A 1 109 ? 21.570 -3.462 -33.493 1.00 41.12 109 THR A O 1
ATOM 880 N N . TYR A 1 110 ? 22.021 -3.685 -31.307 1.00 45.00 110 TYR A N 1
ATOM 881 C CA . TYR A 1 110 ? 21.872 -2.265 -30.958 1.00 45.00 110 TYR A CA 1
ATOM 882 C C . TYR A 1 110 ? 23.177 -1.645 -30.445 1.00 45.00 110 TYR A C 1
ATOM 884 O O . TYR A 1 110 ? 23.164 -0.702 -29.659 1.00 45.00 110 TYR A O 1
ATOM 892 N N . HIS A 1 111 ? 24.313 -2.155 -30.922 1.00 46.03 111 HIS A N 1
ATOM 893 C CA . HIS A 1 111 ? 25.633 -1.614 -30.595 1.00 46.03 111 HIS A CA 1
ATOM 894 C C . HIS A 1 111 ? 25.901 -0.207 -31.174 1.00 46.03 111 HIS A C 1
ATOM 896 O O . HIS A 1 111 ? 26.918 0.384 -30.836 1.00 46.03 111 HIS A O 1
ATOM 902 N N . ASP A 1 112 ? 24.981 0.347 -31.977 1.00 48.22 112 ASP A N 1
ATOM 903 C CA . ASP A 1 112 ? 25.125 1.661 -32.629 1.00 48.22 112 ASP A CA 1
ATOM 904 C C . ASP A 1 112 ? 24.391 2.819 -31.928 1.00 48.22 112 ASP A C 1
ATOM 906 O O . ASP A 1 112 ? 24.387 3.941 -32.434 1.00 48.22 112 ASP A O 1
ATOM 910 N N . LYS A 1 113 ? 23.754 2.601 -30.770 1.00 46.94 113 LYS A N 1
ATOM 911 C CA . LYS A 1 113 ? 23.143 3.698 -30.002 1.00 46.94 113 LYS A CA 1
ATOM 912 C C . LYS A 1 113 ? 23.492 3.575 -28.526 1.00 46.94 113 LYS A C 1
ATOM 914 O O . LYS A 1 113 ? 22.904 2.791 -27.803 1.00 46.94 113 LYS A O 1
ATOM 919 N N . GLU A 1 114 ? 24.433 4.377 -28.064 1.00 51.97 114 GLU A N 1
ATOM 920 C CA . GLU A 1 114 ? 24.768 4.506 -26.638 1.00 51.97 114 GLU A CA 1
ATOM 921 C C . GLU A 1 114 ? 23.589 5.098 -25.820 1.00 51.97 114 GLU A C 1
ATOM 923 O O . GLU A 1 114 ? 23.496 4.906 -24.611 1.00 51.97 114 GLU A O 1
ATOM 928 N N . ASP A 1 115 ? 22.628 5.718 -26.517 1.00 53.59 115 ASP A N 1
ATOM 929 C CA . ASP A 1 115 ? 21.486 6.475 -25.980 1.00 53.59 115 ASP A CA 1
ATOM 930 C C . ASP A 1 115 ? 20.289 5.616 -25.514 1.00 53.59 115 ASP A C 1
ATOM 932 O O . ASP A 1 115 ? 19.581 5.969 -24.572 1.00 53.59 115 ASP A O 1
ATOM 936 N N . TRP A 1 116 ? 20.035 4.452 -26.135 1.00 55.62 116 TRP A N 1
ATOM 937 C CA . TRP A 1 116 ? 18.757 3.736 -25.925 1.00 55.62 116 TRP A CA 1
ATOM 938 C C . TRP A 1 116 ? 18.604 3.153 -24.513 1.00 55.62 116 TRP A C 1
ATOM 940 O O . TRP A 1 116 ? 17.485 3.009 -24.021 1.00 55.62 116 TRP A O 1
ATOM 950 N N . GLY A 1 117 ? 19.718 2.808 -23.862 1.00 62.00 117 GLY A N 1
ATOM 951 C CA . GLY A 1 117 ? 19.718 2.285 -22.497 1.00 62.00 117 GLY A CA 1
ATOM 952 C C . GLY A 1 117 ? 19.503 3.370 -21.441 1.00 62.00 117 GLY A C 1
ATOM 953 O O . GLY A 1 117 ? 18.947 3.080 -20.382 1.00 62.00 117 GLY A O 1
ATOM 954 N N . GLN A 1 118 ? 19.909 4.612 -21.730 1.00 64.44 118 GLN A N 1
ATOM 955 C CA . GLN A 1 118 ? 19.735 5.744 -20.820 1.00 64.44 118 GLN A CA 1
ATOM 956 C C . GLN A 1 118 ? 18.297 6.258 -20.846 1.00 64.44 118 GLN A C 1
ATOM 958 O O . GLN A 1 118 ? 17.703 6.416 -19.781 1.00 64.44 118 GLN A O 1
ATOM 963 N N . ASP A 1 119 ? 17.709 6.417 -22.035 1.00 69.81 119 ASP A N 1
ATOM 964 C CA . ASP A 1 119 ? 16.322 6.870 -22.189 1.00 69.81 119 ASP A CA 1
ATOM 965 C C . ASP A 1 119 ? 15.325 5.885 -21.567 1.00 69.81 119 ASP A C 1
ATOM 967 O O . ASP A 1 119 ? 14.476 6.276 -20.765 1.00 69.81 119 ASP A O 1
ATOM 971 N N . ALA A 1 120 ? 15.471 4.589 -21.866 1.00 70.56 120 ALA A N 1
ATOM 972 C CA . ALA A 1 120 ? 14.600 3.554 -21.312 1.00 70.56 120 ALA A CA 1
ATOM 973 C C . ALA A 1 120 ? 14.735 3.442 -19.787 1.00 70.56 120 ALA A C 1
ATOM 975 O O . ALA A 1 120 ? 13.741 3.227 -19.091 1.00 70.56 120 ALA A O 1
ATOM 976 N N . LEU A 1 121 ? 15.951 3.608 -19.246 1.00 72.81 121 LEU A N 1
ATOM 977 C CA . LEU A 1 121 ? 16.140 3.626 -17.801 1.00 72.81 121 LEU A CA 1
ATOM 978 C C . LEU A 1 121 ? 15.526 4.875 -17.167 1.00 72.81 121 LEU A C 1
ATOM 980 O O . LEU A 1 121 ? 14.878 4.762 -16.129 1.00 72.81 121 LEU A O 1
ATOM 984 N N . SER A 1 122 ? 15.739 6.045 -17.766 1.00 76.12 122 SER A N 1
ATOM 985 C CA . SER A 1 122 ? 15.214 7.319 -17.275 1.00 76.12 122 SER A CA 1
ATOM 986 C C . SER A 1 122 ? 13.686 7.290 -17.206 1.00 76.12 122 SER A C 1
ATOM 988 O O . SER A 1 122 ? 13.114 7.542 -16.147 1.00 76.12 122 SER A O 1
ATOM 990 N N . GLU A 1 123 ? 13.028 6.860 -18.286 1.00 77.75 123 GLU A N 1
ATOM 991 C CA . GLU A 1 123 ? 11.569 6.714 -18.346 1.00 77.75 123 GLU A CA 1
ATOM 992 C C . GLU A 1 123 ? 11.054 5.718 -17.298 1.00 77.75 123 GLU A C 1
ATOM 994 O O . GLU A 1 123 ? 10.040 5.944 -16.632 1.00 77.75 123 GLU A O 1
ATOM 999 N N . ALA A 1 124 ? 11.755 4.599 -17.124 1.00 75.88 124 ALA A N 1
ATOM 1000 C CA . ALA A 1 124 ? 11.374 3.606 -16.140 1.00 75.88 124 ALA A CA 1
ATOM 1001 C C . ALA A 1 124 ? 11.512 4.179 -14.715 1.00 75.88 124 ALA A C 1
ATOM 1003 O O . ALA A 1 124 ? 10.566 4.094 -13.925 1.00 75.88 124 ALA A O 1
ATOM 1004 N N . LEU A 1 125 ? 12.645 4.814 -14.386 1.00 79.88 125 LEU A N 1
ATOM 1005 C CA . LEU A 1 125 ? 12.877 5.457 -13.087 1.00 79.88 125 LEU A CA 1
ATOM 1006 C C . LEU A 1 125 ? 11.834 6.538 -12.797 1.00 79.88 125 LEU A C 1
ATOM 1008 O O . LEU A 1 125 ? 11.357 6.624 -11.665 1.00 79.88 125 LEU A O 1
ATOM 1012 N N . GLU A 1 126 ? 11.441 7.324 -13.799 1.00 84.69 126 GLU A N 1
ATOM 1013 C CA . GLU A 1 126 ? 10.370 8.310 -13.673 1.00 84.69 126 GLU A CA 1
ATOM 1014 C C . GLU A 1 126 ? 9.044 7.639 -13.289 1.00 84.69 126 GLU A C 1
ATOM 1016 O O . GLU A 1 126 ? 8.412 8.044 -12.311 1.00 84.69 126 GLU A O 1
ATOM 1021 N N . LYS A 1 127 ? 8.663 6.552 -13.971 1.00 83.69 127 LYS A N 1
ATOM 1022 C CA . LYS A 1 127 ? 7.458 5.773 -13.638 1.00 83.69 127 LYS A CA 1
ATOM 1023 C C . LYS A 1 127 ? 7.510 5.193 -12.221 1.00 83.69 127 LYS A C 1
ATOM 1025 O O . LYS A 1 127 ? 6.519 5.287 -11.501 1.00 83.69 127 LYS A O 1
ATOM 1030 N N . ILE A 1 128 ? 8.660 4.670 -11.780 1.00 83.50 128 ILE A N 1
ATOM 1031 C CA . ILE A 1 128 ? 8.854 4.249 -10.378 1.00 83.50 128 ILE A CA 1
ATOM 1032 C C . ILE A 1 128 ? 8.637 5.407 -9.421 1.00 83.50 128 ILE A C 1
ATOM 1034 O O . ILE A 1 128 ? 7.972 5.246 -8.400 1.00 83.50 128 ILE A O 1
ATOM 1038 N N . CYS A 1 129 ? 9.227 6.563 -9.718 1.00 85.81 129 CYS A N 1
ATOM 1039 C CA . CYS A 1 129 ? 9.111 7.731 -8.862 1.00 85.81 129 CYS A CA 1
ATOM 1040 C C . CYS A 1 129 ? 7.653 8.180 -8.744 1.00 85.81 129 CYS A C 1
ATOM 1042 O O . CYS A 1 129 ? 7.219 8.504 -7.640 1.00 85.81 129 CYS A O 1
ATOM 1044 N N . LEU A 1 130 ? 6.897 8.165 -9.843 1.00 87.75 130 LEU A N 1
ATOM 1045 C CA . LEU A 1 130 ? 5.475 8.504 -9.856 1.00 87.75 130 LEU A CA 1
ATOM 1046 C C . LEU A 1 130 ? 4.639 7.514 -9.038 1.00 87.75 130 LEU A C 1
ATOM 1048 O O . LEU A 1 130 ? 3.853 7.945 -8.193 1.00 87.75 130 LEU A O 1
ATOM 1052 N N . GLU A 1 131 ? 4.843 6.210 -9.228 1.00 87.31 131 GLU A N 1
ATOM 1053 C CA . GLU A 1 131 ? 4.145 5.169 -8.463 1.00 87.31 131 GLU A CA 1
ATOM 1054 C C . GLU A 1 131 ? 4.469 5.275 -6.968 1.00 87.31 131 GLU A C 1
ATOM 1056 O O . GLU A 1 131 ? 3.574 5.337 -6.126 1.00 87.31 131 GLU A O 1
ATOM 1061 N N . LYS A 1 132 ? 5.754 5.410 -6.623 1.00 87.94 132 LYS A N 1
ATOM 1062 C CA . LYS A 1 132 ? 6.189 5.626 -5.241 1.00 87.94 132 LYS A CA 1
ATOM 1063 C C . LYS A 1 132 ? 5.535 6.875 -4.643 1.00 87.94 132 LYS A C 1
ATOM 1065 O O . LYS A 1 132 ? 5.056 6.835 -3.516 1.00 87.94 132 LYS A O 1
ATOM 1070 N N . GLN A 1 133 ? 5.501 7.991 -5.373 1.00 89.81 133 GLN A N 1
ATOM 1071 C CA . GLN A 1 133 ? 4.847 9.217 -4.902 1.00 89.81 133 GLN A CA 1
ATOM 1072 C C . GLN A 1 133 ? 3.342 9.025 -4.689 1.00 89.81 133 GLN A C 1
ATOM 1074 O O . GLN A 1 133 ? 2.769 9.634 -3.785 1.00 89.81 133 GLN A O 1
ATOM 1079 N N . TYR A 1 134 ? 2.685 8.207 -5.510 1.00 90.94 134 TYR A N 1
ATOM 1080 C CA . TYR A 1 134 ? 1.281 7.867 -5.314 1.00 90.94 134 TYR A CA 1
ATOM 1081 C C . TYR A 1 134 ? 1.076 7.034 -4.043 1.00 90.94 134 TYR A C 1
ATOM 1083 O O . TYR A 1 134 ? 0.232 7.365 -3.206 1.00 90.94 134 TYR A O 1
ATOM 1091 N N . GLN A 1 135 ? 1.903 6.014 -3.840 1.00 90.38 135 GLN A N 1
ATOM 1092 C CA . GLN A 1 135 ? 1.875 5.180 -2.641 1.00 90.38 135 GLN A CA 1
ATOM 1093 C C . GLN A 1 135 ? 2.208 5.972 -1.369 1.00 90.38 135 GLN A C 1
ATOM 1095 O O . GLN A 1 135 ? 1.549 5.778 -0.349 1.00 90.38 135 GLN A O 1
ATOM 1100 N N . ASP A 1 136 ? 3.128 6.942 -1.441 1.00 91.69 136 ASP A N 1
ATOM 1101 C CA . ASP A 1 136 ? 3.421 7.882 -0.351 1.00 91.69 136 ASP A CA 1
ATOM 1102 C C . ASP A 1 136 ? 2.150 8.655 0.072 1.00 91.69 136 ASP A C 1
ATOM 1104 O O . ASP A 1 136 ? 1.905 8.844 1.266 1.00 91.69 136 ASP A O 1
ATOM 1108 N N . LYS A 1 137 ? 1.295 9.062 -0.883 1.00 92.00 137 LYS A N 1
ATOM 1109 C CA . LYS A 1 137 ? 0.007 9.726 -0.588 1.00 92.00 137 LYS A CA 1
ATOM 1110 C C . LYS A 1 137 ? -0.987 8.778 0.081 1.00 92.00 137 LYS A C 1
ATOM 1112 O O . LYS A 1 137 ? -1.676 9.185 1.014 1.00 92.00 137 LYS A O 1
ATOM 1117 N N . CYS A 1 138 ? -1.062 7.531 -0.380 1.00 92.44 138 CYS A N 1
ATOM 1118 C CA . CYS A 1 138 ? -1.942 6.520 0.208 1.00 92.44 138 CYS A CA 1
ATOM 1119 C C . CYS A 1 138 ? -1.512 6.182 1.642 1.00 92.44 138 CYS A C 1
ATOM 1121 O O . CYS A 1 138 ? -2.341 6.119 2.547 1.00 92.44 138 CYS A O 1
ATOM 1123 N N . LEU A 1 139 ? -0.206 6.039 1.874 1.00 93.38 139 LEU A N 1
ATOM 1124 C CA . LEU A 1 139 ? 0.354 5.822 3.204 1.00 93.38 139 LEU A CA 1
ATOM 1125 C C . LEU A 1 139 ? 0.090 7.011 4.133 1.00 93.38 139 LEU A C 1
ATOM 1127 O O . LEU A 1 139 ? -0.253 6.819 5.299 1.00 93.38 139 LEU A O 1
ATOM 1131 N N . LEU A 1 140 ? 0.204 8.238 3.619 1.00 92.00 140 LEU A N 1
ATOM 1132 C CA . LEU A 1 140 ? -0.135 9.438 4.378 1.00 92.00 140 LEU A CA 1
ATOM 1133 C C . LEU A 1 140 ? -1.618 9.459 4.775 1.00 92.00 140 LEU A C 1
ATOM 1135 O O . LEU A 1 140 ? -1.939 9.878 5.883 1.00 92.00 140 LEU A O 1
ATOM 1139 N N . LEU A 1 141 ? -2.520 8.974 3.914 1.00 92.81 141 LEU A N 1
ATOM 1140 C CA . LEU A 1 141 ? -3.939 8.844 4.254 1.00 92.81 141 LEU A CA 1
ATOM 1141 C C . LEU A 1 141 ? -4.149 7.886 5.433 1.00 92.81 141 LEU A C 1
ATOM 1143 O O . LEU A 1 141 ? -4.888 8.229 6.355 1.00 92.81 141 LEU A O 1
ATOM 1147 N N . LEU A 1 142 ? -3.468 6.734 5.439 1.00 93.00 142 LEU A N 1
ATOM 1148 C CA . LEU A 1 142 ? -3.494 5.817 6.579 1.00 93.00 142 LEU A CA 1
ATOM 1149 C C . LEU A 1 142 ? -2.977 6.510 7.843 1.00 93.00 142 LEU A C 1
ATOM 1151 O O . LEU A 1 142 ? -3.692 6.544 8.836 1.00 93.00 142 LEU A O 1
ATOM 1155 N N . VAL A 1 143 ? -1.786 7.115 7.802 1.00 91.12 143 VAL A N 1
ATOM 1156 C CA . VAL A 1 143 ? -1.207 7.837 8.952 1.00 91.12 143 VAL A CA 1
ATOM 1157 C C . VAL A 1 143 ? -2.172 8.886 9.501 1.00 91.12 143 VAL A C 1
ATOM 1159 O O . VAL A 1 143 ? -2.388 8.941 10.711 1.00 91.12 143 VAL A O 1
ATOM 1162 N N . ASN A 1 144 ? -2.805 9.664 8.624 1.00 90.19 144 ASN A N 1
ATOM 1163 C CA . ASN A 1 144 ? -3.781 10.670 9.025 1.00 90.19 144 ASN A CA 1
ATOM 1164 C C . ASN A 1 144 ? -5.016 10.039 9.677 1.00 90.19 144 ASN A C 1
ATOM 1166 O O . ASN A 1 144 ? -5.442 10.519 10.721 1.00 90.19 144 ASN A O 1
ATOM 1170 N N . ALA A 1 145 ? -5.556 8.946 9.129 1.00 90.38 145 ALA A N 1
ATOM 1171 C CA . ALA A 1 145 ? -6.675 8.223 9.738 1.00 90.38 145 ALA A CA 1
ATOM 1172 C C . ALA A 1 145 ? -6.323 7.729 11.155 1.00 90.38 145 ALA A C 1
ATOM 1174 O O . ALA A 1 145 ? -7.087 7.920 12.105 1.00 90.38 145 ALA A O 1
ATOM 1175 N N . LEU A 1 146 ? -5.119 7.166 11.319 1.00 87.69 146 LEU A N 1
ATOM 1176 C CA . LEU A 1 146 ? -4.615 6.712 12.617 1.00 87.69 146 LEU A CA 1
ATOM 1177 C C . LEU A 1 146 ? -4.449 7.870 13.607 1.00 87.69 146 LEU A C 1
ATOM 1179 O O . LEU A 1 146 ? -4.791 7.748 14.786 1.00 87.69 146 LEU A O 1
ATOM 1183 N N . GLN A 1 147 ? -3.927 9.001 13.136 1.00 85.69 147 GLN A N 1
ATOM 1184 C CA . GLN A 1 147 ? -3.698 10.178 13.960 1.00 85.69 147 GLN A CA 1
ATOM 1185 C C . GLN A 1 147 ? -5.010 10.857 14.367 1.00 85.69 147 GLN A C 1
ATOM 1187 O O . GLN A 1 147 ? -5.194 11.142 15.549 1.00 85.69 147 GLN A O 1
ATOM 1192 N N . SER A 1 148 ? -5.950 11.051 13.438 1.00 85.06 148 SER A N 1
ATOM 1193 C CA . SER A 1 148 ? -7.263 11.640 13.725 1.00 85.06 148 SER A CA 1
ATOM 1194 C C . SER A 1 148 ? -8.029 10.842 14.780 1.00 85.06 148 SER A C 1
ATOM 1196 O O . SER A 1 148 ? -8.673 11.429 15.650 1.00 85.06 148 SER A O 1
ATOM 1198 N N . TYR A 1 149 ? -7.899 9.510 14.777 1.00 80.62 149 TYR A N 1
ATOM 1199 C CA . TYR A 1 149 ? -8.485 8.675 15.824 1.00 80.62 149 TYR A CA 1
ATOM 1200 C C . TYR A 1 149 ? -7.873 8.986 17.192 1.00 80.62 149 TYR A C 1
ATOM 1202 O O . TYR A 1 149 ? -8.574 9.200 18.179 1.00 80.62 149 TYR A O 1
ATOM 1210 N N . ARG A 1 150 ? -6.541 9.036 17.256 1.00 76.00 150 ARG A N 1
ATOM 1211 C CA . ARG A 1 150 ? -5.800 9.261 18.500 1.00 76.00 150 ARG A CA 1
ATOM 1212 C C . ARG A 1 150 ? -6.023 10.663 19.062 1.00 76.00 150 ARG A C 1
ATOM 1214 O O . ARG A 1 150 ? -6.115 10.808 20.274 1.00 76.00 150 ARG A O 1
ATOM 1221 N N . GLU A 1 151 ? -6.155 11.679 18.215 1.00 75.06 151 GLU A N 1
ATOM 1222 C CA . GLU A 1 151 ? -6.459 13.053 18.640 1.00 75.06 151 GLU A CA 1
ATOM 1223 C C . GLU A 1 151 ? -7.848 13.182 19.280 1.00 75.06 151 GLU A C 1
ATOM 1225 O O . GLU A 1 151 ? -8.037 14.021 20.162 1.00 75.06 151 GLU A O 1
ATOM 1230 N N . SER A 1 152 ? -8.789 12.306 18.913 1.00 71.62 152 SER A N 1
ATOM 1231 C CA . SER A 1 152 ? -10.100 12.214 19.566 1.00 71.62 152 SER A CA 1
ATOM 1232 C C . SER A 1 152 ? -10.046 11.578 20.970 1.00 71.62 152 SER A C 1
ATOM 1234 O O . SER A 1 152 ? -10.975 11.748 21.760 1.00 71.62 152 SER A O 1
ATOM 1236 N N . MET A 1 153 ? -8.937 10.908 21.325 1.00 65.88 153 MET A N 1
ATOM 1237 C CA . MET A 1 153 ? -8.753 10.185 22.587 1.00 65.88 153 MET A CA 1
ATOM 1238 C C . MET A 1 153 ? -7.771 10.910 23.536 1.00 65.88 153 MET A C 1
ATOM 1240 O O . MET A 1 153 ? -6.562 10.933 23.302 1.00 65.88 153 MET A O 1
ATOM 1244 N N . PRO A 1 154 ? -8.222 11.444 24.688 1.00 57.25 154 PRO A N 1
ATOM 1245 C CA . PRO A 1 154 ? -7.403 12.319 25.537 1.00 57.25 154 PRO A CA 1
ATOM 1246 C C . PRO A 1 154 ? -6.245 11.641 26.304 1.00 57.25 154 PRO A C 1
ATOM 1248 O O . PRO A 1 154 ? -5.497 12.343 26.984 1.00 57.25 154 PRO A O 1
ATOM 1251 N N . LYS A 1 155 ? -6.072 10.309 26.242 1.00 57.69 155 LYS A N 1
ATOM 1252 C CA . LYS A 1 155 ? -5.139 9.556 27.114 1.00 57.69 155 LYS A CA 1
ATOM 1253 C C . LYS A 1 155 ? -3.846 9.031 26.469 1.00 57.69 155 LYS A C 1
ATOM 1255 O O . LYS A 1 155 ? -2.959 8.644 27.220 1.00 57.69 155 LYS A O 1
ATOM 1260 N N . ASP A 1 156 ? -3.686 9.062 25.143 1.00 55.94 156 ASP A N 1
ATOM 1261 C CA . ASP A 1 156 ? -2.648 8.268 24.442 1.00 55.94 156 ASP A CA 1
ATOM 1262 C C . ASP A 1 156 ? -1.634 9.087 23.617 1.00 55.94 156 ASP A C 1
ATOM 1264 O O . ASP A 1 156 ? -1.151 8.675 22.560 1.00 55.94 156 ASP A O 1
ATOM 1268 N N . LYS A 1 157 ? -1.277 10.282 24.100 1.00 56.62 157 LYS A N 1
ATOM 1269 C CA . LYS A 1 157 ? -0.491 11.255 23.319 1.00 56.62 157 LYS A CA 1
ATOM 1270 C C . LYS A 1 157 ? 1.016 10.961 23.226 1.00 56.62 157 LYS A C 1
ATOM 1272 O O . LYS A 1 157 ? 1.686 11.531 22.373 1.00 56.62 157 LYS A O 1
ATOM 1277 N N . HIS A 1 158 ? 1.566 10.090 24.076 1.00 54.59 158 HIS A N 1
ATOM 1278 C CA . HIS A 1 158 ? 3.022 9.985 24.264 1.00 54.59 158 HIS A CA 1
ATOM 1279 C C . HIS A 1 158 ? 3.763 8.971 23.366 1.00 54.59 158 HIS A C 1
ATOM 1281 O O . HIS A 1 158 ? 4.985 9.049 23.310 1.00 54.59 158 HIS A O 1
ATOM 1287 N N . ASN A 1 159 ? 3.080 8.078 22.630 1.00 62.25 159 ASN A N 1
ATOM 1288 C CA . ASN A 1 159 ? 3.735 7.070 21.761 1.00 62.25 159 ASN A CA 1
ATOM 1289 C C . ASN A 1 159 ? 3.423 7.207 20.253 1.00 62.25 159 ASN A C 1
ATOM 1291 O O . ASN A 1 159 ? 3.893 6.418 19.438 1.00 62.25 159 ASN A O 1
ATOM 1295 N N . SER A 1 160 ? 2.620 8.202 19.868 1.00 65.19 160 SER A N 1
ATOM 1296 C CA . SER A 1 160 ? 2.096 8.343 18.500 1.00 65.19 160 SER A CA 1
ATOM 1297 C C . SER A 1 160 ? 3.193 8.541 17.452 1.00 65.19 160 SER A C 1
ATOM 1299 O O . SER A 1 160 ? 3.163 7.921 16.395 1.00 65.19 160 SER A O 1
ATOM 1301 N N . ASP A 1 161 ? 4.169 9.399 17.742 1.00 73.00 161 ASP A N 1
ATOM 1302 C CA . ASP A 1 161 ? 5.191 9.798 16.768 1.00 73.00 161 ASP A CA 1
ATOM 1303 C C . ASP A 1 161 ? 6.154 8.644 16.435 1.00 73.00 161 ASP A C 1
ATOM 1305 O O . ASP A 1 161 ? 6.501 8.412 15.279 1.00 73.00 161 ASP A O 1
ATOM 1309 N N . ALA A 1 162 ? 6.501 7.834 17.440 1.00 79.44 162 ALA A N 1
ATOM 1310 C CA . ALA A 1 162 ? 7.362 6.667 17.269 1.00 79.44 162 ALA A CA 1
ATOM 1311 C C . ALA A 1 162 ? 6.702 5.566 16.420 1.00 79.44 162 ALA A C 1
ATOM 1313 O O . ALA A 1 162 ? 7.370 4.935 15.599 1.00 79.44 162 ALA A O 1
ATOM 1314 N N . GLU A 1 163 ? 5.395 5.343 16.579 1.00 79.50 163 GLU A N 1
ATOM 1315 C CA . GLU A 1 163 ? 4.647 4.380 15.762 1.00 79.50 163 GLU A CA 1
ATOM 1316 C C . GLU A 1 163 ? 4.536 4.832 14.302 1.00 79.50 163 GLU A C 1
ATOM 1318 O O . GLU A 1 163 ? 4.761 4.027 13.397 1.00 79.50 163 GLU A O 1
ATOM 1323 N N . MET A 1 164 ? 4.271 6.121 14.057 1.00 81.31 164 MET A N 1
ATOM 1324 C CA . MET A 1 164 ? 4.223 6.662 12.692 1.00 81.31 164 MET A CA 1
ATOM 1325 C C . MET A 1 164 ? 5.598 6.628 12.023 1.00 81.31 164 MET A C 1
ATOM 1327 O O . MET A 1 164 ? 5.716 6.218 10.865 1.00 81.31 164 MET A O 1
ATOM 1331 N N . ALA A 1 165 ? 6.656 6.976 12.759 1.00 86.25 165 ALA A N 1
ATOM 1332 C CA . ALA A 1 165 ? 8.028 6.844 12.282 1.00 86.25 165 ALA A CA 1
ATOM 1333 C C . ALA A 1 165 ? 8.380 5.380 11.967 1.00 86.25 165 ALA A C 1
ATOM 1335 O O . ALA A 1 165 ? 8.997 5.104 10.938 1.00 86.25 165 ALA A O 1
ATOM 1336 N N . SER A 1 166 ? 7.948 4.434 12.807 1.00 89.38 166 SER A N 1
ATOM 1337 C CA . SER A 1 166 ? 8.126 2.997 12.573 1.00 89.38 166 SER A CA 1
ATOM 1338 C C . SER A 1 166 ? 7.421 2.537 11.295 1.00 89.38 166 SER A C 1
ATOM 1340 O O . SER A 1 166 ? 8.047 1.892 10.452 1.00 89.38 166 SER A O 1
ATOM 1342 N N . LEU A 1 167 ? 6.159 2.929 11.090 1.00 88.75 167 LEU A N 1
ATOM 1343 C CA . LEU A 1 167 ? 5.391 2.598 9.887 1.00 88.75 167 LEU A CA 1
ATOM 1344 C C . LEU A 1 167 ? 6.072 3.129 8.615 1.00 88.75 167 LEU A C 1
ATOM 1346 O O . LEU A 1 167 ? 6.260 2.387 7.650 1.00 88.75 167 LEU A O 1
ATOM 1350 N N . MET A 1 168 ? 6.523 4.383 8.643 1.00 88.12 168 MET A N 1
ATOM 1351 C CA . MET A 1 168 ? 7.273 4.999 7.545 1.00 88.12 168 MET A CA 1
ATOM 1352 C C . MET A 1 168 ? 8.610 4.288 7.285 1.00 88.12 168 MET A C 1
ATOM 1354 O O . MET A 1 168 ? 8.978 4.052 6.134 1.00 88.12 168 MET A O 1
ATOM 1358 N N . CYS A 1 169 ? 9.340 3.897 8.332 1.00 91.81 169 CYS A N 1
ATOM 1359 C CA . CYS A 1 169 ? 10.580 3.125 8.207 1.00 91.81 169 CYS A CA 1
ATOM 1360 C C . CYS A 1 169 ? 10.351 1.732 7.607 1.00 91.81 169 CYS A C 1
ATOM 1362 O O . CYS A 1 169 ? 11.146 1.288 6.772 1.00 91.81 169 CYS A O 1
ATOM 1364 N N . ARG A 1 170 ? 9.263 1.053 7.992 1.00 94.00 170 ARG A N 1
ATOM 1365 C CA . ARG A 1 170 ? 8.865 -0.243 7.423 1.00 94.00 170 ARG A CA 1
ATOM 1366 C C . ARG A 1 170 ? 8.538 -0.116 5.943 1.00 94.00 170 ARG A C 1
ATOM 1368 O O . ARG A 1 170 ? 9.066 -0.883 5.146 1.00 94.00 170 ARG A O 1
ATOM 1375 N N . TYR A 1 171 ? 7.752 0.892 5.574 1.00 92.44 171 TYR A N 1
ATOM 1376 C CA . TYR A 1 171 ? 7.445 1.188 4.179 1.00 92.44 171 TYR A CA 1
ATOM 1377 C C . TYR A 1 171 ? 8.713 1.446 3.351 1.00 92.44 171 TYR A C 1
ATOM 1379 O O . TYR A 1 171 ? 8.912 0.819 2.315 1.00 92.44 171 TYR A O 1
ATOM 1387 N N . ARG A 1 172 ? 9.624 2.305 3.830 1.00 91.38 172 ARG A N 1
ATOM 1388 C CA . ARG A 1 172 ? 10.888 2.592 3.124 1.00 91.38 172 ARG A CA 1
ATOM 1389 C C . ARG A 1 172 ? 11.748 1.343 2.958 1.00 91.38 172 ARG A C 1
ATOM 1391 O O . ARG A 1 172 ? 12.305 1.130 1.887 1.00 91.38 172 ARG A O 1
ATOM 1398 N N . SER A 1 173 ? 11.844 0.523 4.004 1.00 91.12 173 SER A N 1
ATOM 1399 C CA . SER A 1 173 ? 12.571 -0.750 3.950 1.00 91.12 173 SER A CA 1
ATOM 1400 C C . SER A 1 173 ? 11.959 -1.704 2.926 1.00 91.12 173 SER A C 1
ATOM 1402 O O . SER A 1 173 ? 12.698 -2.315 2.160 1.00 91.12 173 SER A O 1
ATOM 1404 N N . MET A 1 174 ? 10.629 -1.787 2.873 1.00 93.12 174 MET A N 1
ATOM 1405 C CA . MET A 1 174 ? 9.904 -2.594 1.894 1.00 93.12 174 MET A CA 1
ATOM 1406 C C . MET A 1 174 ? 10.173 -2.106 0.465 1.00 93.12 174 MET A C 1
ATOM 1408 O O . MET A 1 174 ? 10.611 -2.900 -0.359 1.00 93.12 174 MET A O 1
ATOM 1412 N N . VAL A 1 175 ? 10.045 -0.804 0.184 1.00 87.62 175 VAL A N 1
ATOM 1413 C CA . VAL A 1 175 ? 10.322 -0.240 -1.151 1.00 87.62 175 VAL A CA 1
ATOM 1414 C C . VAL A 1 175 ? 11.746 -0.569 -1.607 1.00 87.62 175 VAL A C 1
ATOM 1416 O O . VAL A 1 175 ? 11.949 -1.033 -2.728 1.00 87.62 175 VAL A O 1
ATOM 1419 N N . CYS A 1 176 ? 12.737 -0.374 -0.730 1.00 86.50 176 CYS A N 1
ATOM 1420 C CA . CYS A 1 176 ? 14.126 -0.731 -1.016 1.00 86.50 176 CYS A CA 1
ATOM 1421 C C . CYS A 1 176 ? 14.294 -2.234 -1.262 1.00 86.50 176 CYS A C 1
ATOM 1423 O O . CYS A 1 176 ? 14.995 -2.621 -2.193 1.00 86.50 176 CYS A O 1
ATOM 1425 N N . SER A 1 177 ? 13.662 -3.071 -0.437 1.00 88.56 177 SER A N 1
ATOM 1426 C CA . SER A 1 177 ? 13.701 -4.528 -0.566 1.00 88.56 177 SER A CA 1
ATOM 1427 C C . SER A 1 177 ? 13.166 -4.964 -1.923 1.00 88.56 177 SER A C 1
ATOM 1429 O O . SER A 1 177 ? 13.894 -5.613 -2.671 1.00 88.56 177 SER A O 1
ATOM 1431 N N . VAL A 1 178 ? 11.954 -4.526 -2.284 1.00 86.50 178 VAL A N 1
ATOM 1432 C CA . VAL A 1 178 ? 11.340 -4.850 -3.573 1.00 86.50 178 VAL A CA 1
ATOM 1433 C C . VAL A 1 178 ? 12.285 -4.445 -4.695 1.00 86.50 178 VAL A C 1
ATOM 1435 O O . VAL A 1 178 ? 12.755 -5.332 -5.395 1.00 86.50 178 VAL A O 1
ATOM 1438 N N . ILE A 1 179 ? 12.680 -3.167 -4.792 1.00 80.62 179 ILE A N 1
ATOM 1439 C CA . ILE A 1 179 ? 13.580 -2.662 -5.851 1.00 80.62 179 ILE A CA 1
ATOM 1440 C C . ILE A 1 179 ? 14.849 -3.517 -5.983 1.00 80.62 179 ILE A C 1
ATOM 1442 O O . ILE A 1 179 ? 15.240 -3.871 -7.094 1.00 80.62 179 ILE A O 1
ATOM 1446 N N . MET A 1 180 ? 15.482 -3.875 -4.865 1.00 80.31 180 MET A N 1
ATOM 1447 C CA . MET A 1 180 ? 16.717 -4.662 -4.871 1.00 80.31 180 MET A CA 1
ATOM 1448 C C . MET A 1 180 ? 16.493 -6.124 -5.266 1.00 80.31 180 MET A C 1
ATOM 1450 O O . MET A 1 180 ? 17.359 -6.709 -5.913 1.00 80.31 180 MET A O 1
ATOM 1454 N N . THR A 1 181 ? 15.356 -6.721 -4.900 1.00 78.69 181 THR A N 1
ATOM 1455 C CA . THR A 1 181 ? 15.025 -8.107 -5.282 1.00 78.69 181 THR A CA 1
ATOM 1456 C C . THR A 1 181 ? 14.707 -8.245 -6.759 1.00 78.69 181 THR A C 1
ATOM 1458 O O . THR A 1 181 ? 15.032 -9.262 -7.369 1.00 78.69 181 THR A O 1
ATOM 1461 N N . ILE A 1 182 ? 14.100 -7.218 -7.341 1.00 72.31 182 ILE A N 1
ATOM 1462 C CA . ILE A 1 182 ? 13.642 -7.280 -8.718 1.00 72.31 182 ILE A CA 1
ATOM 1463 C C . ILE A 1 182 ? 14.720 -6.843 -9.724 1.00 72.31 182 ILE A C 1
ATOM 1465 O O . ILE A 1 182 ? 14.568 -7.071 -10.915 1.00 72.31 182 ILE A O 1
ATOM 1469 N N . LEU A 1 183 ? 15.826 -6.255 -9.259 1.00 68.44 183 LEU A N 1
ATOM 1470 C CA . LEU A 1 183 ? 16.916 -5.728 -10.082 1.00 68.44 183 LEU A CA 1
ATOM 1471 C C . LEU A 1 183 ? 17.571 -6.816 -10.980 1.00 68.44 183 LEU A C 1
ATOM 1473 O O . LEU A 1 183 ? 18.125 -7.789 -10.463 1.00 68.44 183 LEU A O 1
ATOM 1477 N N . PRO A 1 184 ? 17.602 -6.669 -12.322 1.00 65.75 184 PRO A N 1
ATOM 1478 C CA . PRO A 1 184 ? 18.247 -7.590 -13.230 1.00 65.75 184 PRO A CA 1
ATOM 1479 C C . PRO A 1 184 ? 19.728 -7.651 -12.969 1.00 65.75 184 PRO A C 1
ATOM 1481 O O . PRO A 1 184 ? 20.384 -6.657 -12.655 1.00 65.75 184 PRO A O 1
ATOM 1484 N N . ARG A 1 185 ? 20.291 -8.814 -13.276 1.00 63.12 185 ARG A N 1
ATOM 1485 C CA . ARG A 1 185 ? 21.733 -9.057 -13.197 1.00 63.12 185 ARG A CA 1
ATOM 1486 C C . ARG A 1 185 ? 22.557 -8.068 -14.027 1.00 63.12 185 ARG A C 1
ATOM 1488 O O . ARG A 1 185 ? 23.705 -7.812 -13.684 1.00 63.12 185 ARG A O 1
ATOM 1495 N N . HIS A 1 186 ? 21.976 -7.500 -15.085 1.00 59.78 186 HIS A N 1
ATOM 1496 C CA . HIS A 1 186 ? 22.628 -6.524 -15.963 1.00 59.78 186 HIS A CA 1
ATOM 1497 C C . HIS A 1 186 ? 22.421 -5.062 -15.536 1.00 59.78 186 HIS A C 1
ATOM 1499 O O . HIS A 1 186 ? 23.052 -4.169 -16.097 1.00 59.78 186 HIS A O 1
ATOM 1505 N N . PHE A 1 187 ? 21.586 -4.792 -14.529 1.00 66.12 187 PHE A N 1
ATOM 1506 C CA . PHE A 1 187 ? 21.325 -3.432 -14.058 1.00 66.12 187 PHE A CA 1
ATOM 1507 C C . PHE A 1 187 ? 22.562 -2.781 -13.431 1.00 66.12 187 PHE A C 1
ATOM 1509 O O . PHE A 1 187 ? 22.802 -1.595 -13.625 1.00 66.12 187 PHE A O 1
ATOM 1516 N N . SER A 1 188 ? 23.399 -3.561 -12.740 1.00 65.25 188 SER A N 1
ATOM 1517 C CA . SER A 1 188 ? 24.693 -3.093 -12.223 1.00 65.25 188 SER A CA 1
ATOM 1518 C C . SER A 1 188 ? 25.623 -2.609 -13.341 1.00 65.25 188 SER A C 1
ATOM 1520 O O . SER A 1 188 ? 26.344 -1.630 -13.165 1.00 65.25 188 SER A O 1
ATOM 1522 N N . VAL A 1 189 ? 25.558 -3.250 -14.512 1.00 62.97 189 VAL A N 1
ATOM 1523 C CA . VAL A 1 189 ? 26.304 -2.846 -15.709 1.00 62.97 189 VAL A CA 1
ATOM 1524 C C . VAL A 1 189 ? 25.704 -1.570 -16.307 1.00 62.97 189 VAL A C 1
ATOM 1526 O O . VAL A 1 189 ? 26.449 -0.648 -16.617 1.00 62.97 189 VAL A O 1
ATOM 1529 N N . ALA A 1 190 ? 24.375 -1.461 -16.405 1.00 61.25 190 ALA A N 1
ATOM 1530 C CA . ALA A 1 190 ? 23.703 -0.246 -16.885 1.00 61.25 190 ALA A CA 1
ATOM 1531 C C . ALA A 1 190 ? 23.974 0.978 -15.987 1.00 61.25 190 ALA A C 1
ATOM 1533 O O . ALA A 1 190 ? 24.309 2.051 -16.489 1.00 61.25 190 ALA A O 1
ATOM 1534 N N . LEU A 1 191 ? 23.913 0.809 -14.660 1.00 64.81 191 LEU A N 1
ATOM 1535 C CA . LEU A 1 191 ? 24.286 1.852 -13.701 1.00 64.81 191 LEU A CA 1
ATOM 1536 C C . LEU A 1 191 ? 25.741 2.287 -13.870 1.00 64.81 191 LEU A C 1
ATOM 1538 O O . LEU A 1 191 ? 26.010 3.484 -13.872 1.00 64.81 191 LEU A O 1
ATOM 1542 N N . PHE A 1 192 ? 26.663 1.334 -14.041 1.00 66.06 192 PHE A N 1
ATOM 1543 C CA . PHE A 1 192 ? 28.079 1.625 -14.259 1.00 66.06 192 PHE A CA 1
ATOM 1544 C C . PHE A 1 192 ? 28.295 2.514 -15.492 1.00 66.06 192 PHE A C 1
ATOM 1546 O O . PHE A 1 192 ? 29.000 3.523 -15.406 1.00 66.06 192 PHE A O 1
ATOM 1553 N N . TRP A 1 193 ? 27.639 2.198 -16.614 1.00 56.50 193 TRP A N 1
ATOM 1554 C CA . TRP A 1 193 ? 27.704 3.011 -17.832 1.00 56.50 193 TRP A CA 1
ATOM 1555 C C . TRP A 1 193 ? 27.173 4.427 -17.620 1.00 56.50 193 TRP A C 1
ATOM 1557 O O . TRP A 1 193 ? 27.828 5.389 -18.016 1.00 56.50 193 TRP A O 1
ATOM 1567 N N . ILE A 1 194 ? 26.051 4.576 -16.917 1.00 60.88 194 ILE A N 1
ATOM 1568 C CA . ILE A 1 194 ? 25.482 5.892 -16.614 1.00 60.88 194 ILE A CA 1
ATOM 1569 C C . ILE A 1 194 ? 26.425 6.698 -15.727 1.00 60.88 194 ILE A C 1
ATOM 1571 O O . ILE A 1 194 ? 26.771 7.829 -16.065 1.00 60.88 194 ILE A O 1
ATOM 1575 N N . THR A 1 195 ? 26.927 6.115 -14.639 1.00 63.34 195 THR A N 1
ATOM 1576 C CA . THR A 1 195 ? 27.852 6.817 -13.739 1.00 63.34 195 THR A CA 1
ATOM 1577 C C . THR A 1 195 ? 29.146 7.247 -14.433 1.00 63.34 195 THR A C 1
ATOM 1579 O O . THR A 1 195 ? 29.645 8.338 -14.160 1.00 63.34 195 THR A O 1
ATOM 1582 N N . ASN A 1 196 ? 29.654 6.451 -15.379 1.00 58.53 196 ASN A N 1
ATOM 1583 C CA . ASN A 1 196 ? 30.844 6.804 -16.158 1.00 58.53 196 ASN A CA 1
ATOM 1584 C C . ASN A 1 196 ? 30.559 7.855 -17.240 1.00 58.53 196 ASN A C 1
ATOM 1586 O O . ASN A 1 196 ? 31.405 8.713 -17.497 1.00 58.53 196 ASN A O 1
ATOM 1590 N N . SER A 1 197 ? 29.368 7.835 -17.843 1.00 56.94 197 SER A N 1
ATOM 1591 C CA . SER A 1 197 ? 28.946 8.856 -18.811 1.00 56.94 197 SER A CA 1
ATOM 1592 C C . SER A 1 197 ? 28.794 10.246 -18.167 1.00 56.94 197 SER A C 1
ATOM 1594 O O . SER A 1 197 ? 29.164 11.253 -18.763 1.00 56.94 197 SER A O 1
ATOM 1596 N N . PHE A 1 198 ? 28.383 10.317 -16.893 1.00 50.59 198 PHE A N 1
ATOM 1597 C CA . PHE A 1 198 ? 28.358 11.576 -16.134 1.00 50.59 198 PHE A CA 1
ATOM 1598 C C . PHE A 1 198 ? 29.757 12.082 -15.738 1.00 50.59 198 PHE A C 1
ATOM 1600 O O . PHE A 1 198 ? 29.954 13.290 -15.623 1.00 50.59 198 PHE A O 1
ATOM 1607 N N . GLN A 1 199 ? 30.745 11.197 -15.557 1.00 51.25 199 GLN A N 1
ATOM 1608 C CA . GLN A 1 199 ? 32.140 11.591 -15.292 1.00 51.25 199 GLN A CA 1
ATOM 1609 C C . GLN A 1 199 ? 32.893 12.077 -16.538 1.00 51.25 199 GLN A C 1
ATOM 1611 O O . GLN A 1 199 ? 33.947 12.695 -16.408 1.00 51.25 199 GLN A O 1
ATOM 1616 N N . SER A 1 200 ? 32.367 11.815 -17.734 1.00 44.31 200 SER A N 1
ATOM 1617 C CA . SER A 1 200 ? 32.972 12.223 -19.007 1.00 44.31 200 SER A CA 1
ATOM 1618 C C . SER A 1 200 ? 32.437 13.558 -19.544 1.00 44.31 200 SER A C 1
ATOM 1620 O O . SER A 1 200 ? 32.864 13.995 -20.612 1.00 44.31 200 SER A O 1
ATOM 1622 N N . ILE A 1 201 ? 31.584 14.265 -18.788 1.00 42.50 201 ILE A N 1
ATOM 1623 C CA . ILE A 1 201 ? 31.219 15.656 -19.093 1.00 42.50 201 ILE A CA 1
ATOM 1624 C C . ILE A 1 201 ? 32.455 16.541 -18.846 1.00 42.50 201 ILE A C 1
ATOM 1626 O O . ILE A 1 201 ? 32.923 16.617 -17.706 1.00 42.50 201 ILE A O 1
ATOM 1630 N N . PRO A 1 202 ? 33.007 17.236 -19.861 1.00 41.34 202 PRO A N 1
ATOM 1631 C CA . PRO A 1 202 ? 34.152 18.108 -19.656 1.00 41.34 202 PRO A CA 1
ATOM 1632 C C . PRO A 1 202 ? 33.729 19.275 -18.767 1.00 41.34 202 PRO A C 1
ATOM 1634 O O . PRO A 1 202 ? 32.819 20.034 -19.105 1.00 41.34 202 PRO A O 1
ATOM 1637 N N . THR A 1 203 ? 34.413 19.451 -17.639 1.00 39.62 203 THR A N 1
ATOM 1638 C CA . THR A 1 203 ? 34.392 20.711 -16.896 1.00 39.62 203 THR A CA 1
ATOM 1639 C C . THR A 1 203 ? 34.846 21.815 -17.844 1.00 39.62 203 THR A C 1
ATOM 1641 O O . THR A 1 203 ? 36.029 21.881 -18.185 1.00 39.62 203 THR A O 1
ATOM 1644 N N . PHE A 1 204 ? 33.913 22.654 -18.303 1.00 38.56 204 PHE A N 1
ATOM 1645 C CA . PHE A 1 204 ? 34.240 23.847 -19.073 1.00 38.56 204 PHE A CA 1
ATOM 1646 C C . PHE A 1 204 ? 35.190 24.711 -18.242 1.00 38.56 204 PHE A C 1
ATOM 1648 O O . PHE A 1 204 ? 34.840 25.222 -17.178 1.00 38.56 204 PHE A O 1
ATOM 1655 N N . SER A 1 205 ? 36.422 24.815 -18.730 1.00 39.34 205 SER A N 1
ATOM 1656 C CA . SER A 1 205 ? 37.456 25.698 -18.222 1.00 39.34 205 SER A CA 1
ATOM 1657 C C . SER A 1 205 ? 36.983 27.149 -18.275 1.00 39.34 205 SER A C 1
ATOM 1659 O O . SER A 1 205 ? 36.556 27.628 -19.324 1.00 39.34 205 SER A O 1
ATOM 1661 N N . THR A 1 206 ? 37.086 27.808 -17.124 1.00 40.81 206 THR A N 1
ATOM 1662 C CA . THR A 1 206 ? 37.333 29.239 -16.907 1.00 40.81 206 THR A CA 1
ATOM 1663 C C . THR A 1 206 ? 37.480 30.085 -18.178 1.00 40.81 206 THR A C 1
ATOM 1665 O O . THR A 1 206 ? 38.505 30.032 -18.856 1.00 40.81 206 THR A O 1
ATOM 1668 N N . ILE A 1 207 ? 36.484 30.935 -18.443 1.00 39.03 207 ILE A N 1
ATOM 1669 C CA . ILE A 1 207 ? 36.666 32.133 -19.268 1.00 39.03 207 ILE A CA 1
ATOM 1670 C C . ILE A 1 207 ? 37.358 33.161 -18.371 1.00 39.03 207 ILE A C 1
ATOM 1672 O O . ILE A 1 207 ? 36.795 33.596 -17.368 1.00 39.03 207 ILE A O 1
ATOM 1676 N N . SER A 1 208 ? 38.609 33.463 -18.703 1.00 40.12 208 SER A N 1
ATOM 1677 C CA . SER A 1 208 ? 39.361 34.588 -18.162 1.00 40.12 208 SER A CA 1
ATOM 1678 C C . SER A 1 208 ? 39.226 35.728 -19.167 1.00 40.12 208 SER A C 1
ATOM 1680 O O . SER A 1 208 ? 39.657 35.555 -20.306 1.00 40.12 208 SER A O 1
ATOM 1682 N N . ASP A 1 209 ? 38.645 36.845 -18.736 1.00 45.88 209 ASP A N 1
ATOM 1683 C CA . ASP A 1 209 ? 38.869 38.173 -19.322 1.00 45.88 209 ASP A CA 1
ATOM 1684 C C . ASP A 1 209 ? 39.757 38.978 -18.362 1.00 45.88 209 ASP A C 1
ATOM 1686 O O . ASP A 1 209 ? 39.563 38.837 -17.127 1.00 45.88 209 ASP A O 1
#

Foldseek 3Di:
DDDDDDDPDDPCPPCVVVVVQDPVNVVVLVVLVVLLLVLLLCLLVVVPDPVSLVSNLVSQLSCVVVVCNVVSLVSSLVSLLVSLLVQLCVQPCVVVPVDPDDDDDPPVVPPPDPPPLVVSVVVSVVSSVVSVVSSVVVLVSSLVSVVVSVVVPPPPPPCSVVVSVVSVVSSVVSSVVSCVVSDDPCVVVSVVSVVVVVVPPDPPDDDDD

pLDDT: mean 73.46, std 18.72, range [38.56, 96.44]

Secondary structure (DSSP, 8-state):
-----PPP------GGGGGG--HHHHHHHHHHHHHHHHHHHHHHTT---HHHHHHHHHHHHHHHHTT-HHHHHHHHHHHHHHHHHHHHIIIIIHHH---SSSS--GGGG-TT-TTHHHHHHHHHHHHHHHHHHHHHHHHHHHHHHHHHHHHT-TT-TTSHHHHHHHHHHHHHHHHHHHHHHH--TTHHHHHHHHHHHHHTS--------

Radius of gyration: 25.89 Å; chains: 1; bounding box: 62×57×90 Å

InterPro domains:
  IPR044554 Anaphase-promoting complex subunit 2 [PTHR45957] (26-195)

Organism: Thalictrum thalictroides (NCBI:txid46969)